Protein AF-A0A936E850-F1 (afdb_monomer)

Nearest PDB structures (foldseek):
  3m1t-assembly1_A  TM=5.752E-01  e=1.505E-03  Shewanella amazonensis SB2B
  4s1c-assembly3_D-2  TM=4.979E-01  e=8.142E-02  Listeria monocytogenes EGD-e
  4s1b-assembly3_D-2  TM=5.329E-01  e=2.038E-01  Listeria monocytogenes EGD-e

Structure (mmCIF, N/CA/C/O backbone):
data_AF-A0A936E850-F1
#
_entry.id   AF-A0A936E850-F1
#
loop_
_atom_site.group_PDB
_atom_site.id
_atom_site.type_symbol
_atom_site.label_atom_id
_atom_site.label_alt_id
_atom_site.label_comp_id
_atom_site.label_asym_id
_atom_site.label_entity_id
_atom_site.label_seq_id
_atom_site.pdbx_PDB_ins_code
_atom_site.Cartn_x
_atom_site.Cartn_y
_atom_site.Cartn_z
_atom_site.occupancy
_atom_site.B_iso_or_equiv
_atom_site.auth_seq_id
_atom_site.auth_comp_id
_atom_site.auth_asym_id
_atom_site.auth_atom_id
_atom_site.pdbx_PDB_model_num
ATOM 1 N N . MET A 1 1 ? -24.551 -54.254 61.886 1.00 33.72 1 MET A N 1
ATOM 2 C CA . MET A 1 1 ? -23.807 -54.638 63.108 1.00 3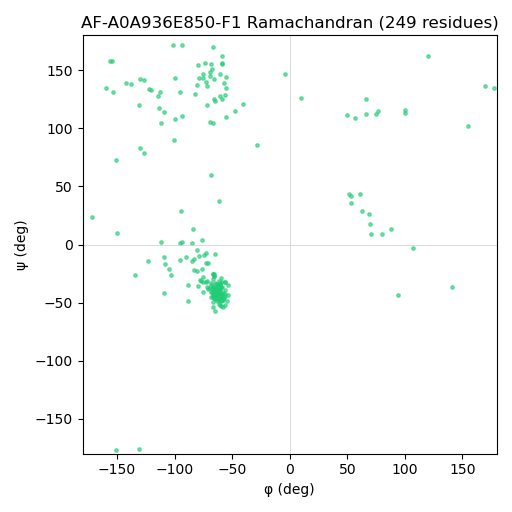3.72 1 MET A CA 1
ATOM 3 C C . MET A 1 1 ? -22.526 -55.340 62.684 1.00 33.72 1 MET A C 1
ATOM 5 O O . MET A 1 1 ? -22.634 -56.083 61.716 1.00 33.72 1 MET A O 1
ATOM 9 N N . PRO A 1 2 ? -21.376 -55.202 63.370 1.00 47.44 2 PRO A N 1
ATOM 10 C CA . PRO A 1 2 ? -21.020 -54.289 64.472 1.00 47.44 2 PRO A CA 1
ATOM 11 C C . PRO A 1 2 ? -19.709 -53.485 64.149 1.00 47.44 2 PRO A C 1
ATOM 13 O O . PRO A 1 2 ? -18.916 -53.893 63.312 1.00 47.44 2 PRO A O 1
ATOM 16 N N . THR A 1 3 ? -19.598 -52.197 64.507 1.00 37.62 3 THR A N 1
ATOM 17 C CA . THR A 1 3 ? -18.970 -51.595 65.720 1.00 37.62 3 THR A CA 1
ATOM 18 C C . THR A 1 3 ? -17.554 -51.027 65.508 1.00 37.62 3 THR A C 1
ATOM 20 O O . THR A 1 3 ? -16.594 -51.773 65.343 1.00 37.62 3 THR A O 1
ATOM 23 N N . SER A 1 4 ? -17.434 -49.695 65.622 1.00 41.94 4 SER A N 1
ATOM 24 C CA . SER A 1 4 ? -16.242 -48.965 66.119 1.00 41.94 4 SER A CA 1
ATOM 25 C C . SER A 1 4 ? -15.895 -49.408 67.557 1.00 41.94 4 SER A C 1
ATOM 27 O O . SER A 1 4 ? -16.780 -49.977 68.202 1.00 41.94 4 SER A O 1
ATOM 29 N N . PRO A 1 5 ? -14.682 -49.172 68.112 1.00 48.09 5 PRO A N 1
ATOM 30 C CA . PRO A 1 5 ? -14.251 -47.859 68.667 1.00 48.09 5 PRO A CA 1
ATOM 31 C C . PRO A 1 5 ? -12.704 -47.664 68.548 1.00 48.09 5 PRO A C 1
ATOM 33 O O . PRO A 1 5 ? -12.035 -48.510 67.980 1.00 48.09 5 PRO A O 1
ATOM 36 N N . GLY A 1 6 ? -11.982 -46.632 68.998 1.00 35.50 6 GLY A N 1
ATOM 37 C CA . GLY A 1 6 ? -12.222 -45.443 69.807 1.00 35.50 6 GLY A CA 1
ATOM 38 C C . GLY A 1 6 ? -10.865 -44.792 70.179 1.00 35.50 6 GLY A C 1
ATOM 39 O O . GLY A 1 6 ? -9.907 -45.474 70.513 1.00 35.50 6 GLY A O 1
ATOM 40 N N . LEU A 1 7 ? -10.832 -43.465 70.053 1.00 35.12 7 LEU A N 1
ATOM 41 C CA . LEU A 1 7 ? -10.014 -42.382 70.639 1.00 35.12 7 LEU A CA 1
ATOM 42 C C . LEU A 1 7 ? -8.925 -42.600 71.747 1.00 35.12 7 LEU A C 1
ATOM 44 O O . LEU A 1 7 ? -9.198 -43.267 72.741 1.00 35.12 7 LEU A O 1
ATOM 48 N N . ARG A 1 8 ? -7.854 -41.754 71.664 1.00 36.00 8 ARG A N 1
ATOM 49 C CA . ARG A 1 8 ? -7.024 -41.025 72.704 1.00 36.00 8 ARG A CA 1
ATOM 50 C C . ARG A 1 8 ? -5.494 -41.344 72.741 1.00 36.00 8 ARG A C 1
ATOM 52 O O . ARG A 1 8 ? -5.110 -42.400 72.263 1.00 36.00 8 ARG A O 1
ATOM 59 N N . PRO A 1 9 ? -4.618 -40.507 73.367 1.00 42.81 9 PRO A N 1
ATOM 60 C CA . PRO A 1 9 ? -4.191 -39.141 72.998 1.00 42.81 9 PRO A CA 1
ATOM 61 C C . PRO A 1 9 ? -2.634 -38.958 73.022 1.00 42.81 9 PRO A C 1
ATOM 63 O O . PRO A 1 9 ? -1.886 -39.899 73.259 1.00 42.81 9 PRO A O 1
ATOM 66 N N . ALA A 1 10 ? -2.150 -37.731 72.777 1.00 37.69 10 ALA A N 1
ATOM 67 C CA . ALA A 1 10 ? -0.734 -37.312 72.726 1.00 37.69 10 ALA A CA 1
ATOM 68 C C . ALA A 1 10 ? 0.043 -37.382 74.065 1.00 37.69 10 ALA A C 1
ATOM 70 O O . ALA A 1 10 ? -0.573 -37.421 75.132 1.00 37.69 10 ALA A O 1
ATOM 71 N N . PRO A 1 11 ? 1.382 -37.205 74.014 1.00 37.75 11 PRO A N 1
ATOM 72 C CA . PRO A 1 11 ? 2.019 -36.311 74.977 1.00 37.75 11 PRO A CA 1
ATOM 73 C C . PRO A 1 11 ? 2.958 -35.271 74.344 1.00 37.75 11 PRO A C 1
ATOM 75 O O . PRO A 1 11 ? 3.704 -35.515 73.397 1.00 37.75 11 PRO A O 1
ATOM 78 N N . THR A 1 12 ? 2.898 -34.093 74.950 1.00 34.97 12 THR A N 1
ATOM 79 C CA . THR A 1 12 ? 3.743 -32.912 74.795 1.00 34.97 12 THR A CA 1
ATOM 80 C C . THR A 1 12 ? 5.122 -33.159 75.411 1.00 34.97 12 THR A C 1
ATOM 82 O O . THR A 1 12 ? 5.195 -33.621 76.548 1.00 34.97 12 THR A O 1
ATOM 85 N N . VAL A 1 13 ? 6.207 -32.769 74.734 1.00 37.34 13 VAL A N 1
ATOM 86 C CA . VAL A 1 13 ? 7.505 -32.530 75.388 1.00 37.34 13 VAL A CA 1
ATOM 87 C C . VAL A 1 13 ? 8.063 -31.180 74.946 1.00 37.34 13 VAL A C 1
ATOM 89 O O . VAL A 1 13 ? 8.284 -30.899 73.772 1.00 37.34 13 VAL A O 1
ATOM 92 N N . THR A 1 14 ? 8.238 -30.351 75.963 1.00 34.19 14 THR A N 1
ATOM 93 C CA . THR A 1 14 ? 8.933 -29.071 76.060 1.00 34.19 14 THR A CA 1
ATOM 94 C C . THR A 1 14 ? 10.444 -29.224 75.856 1.00 34.19 14 THR A C 1
ATOM 96 O O . THR A 1 14 ? 11.008 -30.156 76.419 1.00 34.19 14 THR A O 1
ATOM 99 N N . ASN A 1 15 ? 11.128 -28.278 75.191 1.00 30.70 15 ASN A N 1
ATOM 100 C CA . ASN A 1 15 ? 12.130 -27.432 75.869 1.00 30.70 15 ASN A CA 1
ATOM 101 C C . ASN A 1 15 ? 12.892 -26.433 74.978 1.00 30.70 15 ASN A C 1
ATOM 103 O O . ASN A 1 15 ? 13.434 -26.778 73.938 1.00 30.70 15 ASN A O 1
ATOM 107 N N . HIS A 1 16 ? 12.984 -25.218 75.527 1.00 31.64 16 HIS A N 1
ATOM 108 C CA . HIS A 1 16 ? 14.120 -24.287 75.593 1.00 31.64 16 HIS A CA 1
ATOM 109 C C . HIS A 1 16 ? 14.948 -23.909 74.343 1.00 31.64 16 HIS A C 1
ATOM 111 O O . HIS A 1 16 ? 15.825 -24.632 73.884 1.00 31.64 16 HIS A O 1
ATOM 117 N N . SER A 1 17 ? 14.799 -22.638 73.947 1.00 31.84 17 SER A N 1
ATOM 118 C CA . SER A 1 17 ? 15.835 -21.773 73.344 1.00 31.84 17 SER A CA 1
ATOM 119 C C . SER A 1 17 ? 17.052 -21.624 74.291 1.00 31.84 17 SER A C 1
ATOM 121 O O . SER A 1 17 ? 16.833 -21.682 75.504 1.00 31.84 17 SER A O 1
ATOM 123 N N . PRO A 1 18 ? 18.298 -21.323 73.832 1.00 40.50 18 PRO A N 1
ATOM 124 C CA . PRO A 1 18 ? 18.614 -19.953 73.388 1.00 40.50 18 PRO A CA 1
ATOM 125 C C . PRO A 1 18 ? 19.759 -19.750 72.352 1.00 40.50 18 PRO A C 1
ATOM 127 O O . PRO A 1 18 ? 20.738 -20.477 72.292 1.00 40.50 18 PRO A O 1
ATOM 130 N N . ARG A 1 19 ? 19.659 -18.591 71.677 1.00 27.62 19 ARG A N 1
ATOM 131 C CA . ARG A 1 19 ? 20.712 -17.651 71.217 1.00 27.62 19 ARG A CA 1
ATOM 132 C C . ARG A 1 19 ? 21.749 -18.035 70.133 1.00 27.62 19 ARG A C 1
ATOM 134 O O . ARG A 1 19 ? 22.676 -18.793 70.360 1.00 27.62 19 ARG A O 1
ATOM 141 N N . ARG A 1 20 ? 21.727 -17.133 69.133 1.00 28.80 20 ARG A N 1
ATOM 142 C CA . ARG A 1 20 ? 22.826 -16.349 68.517 1.00 28.80 20 ARG A CA 1
ATOM 143 C C . ARG A 1 20 ? 23.422 -16.837 67.184 1.00 28.80 20 ARG A C 1
ATOM 145 O O . ARG A 1 20 ? 24.170 -17.795 67.126 1.00 28.80 20 ARG A O 1
ATOM 152 N N . SER A 1 21 ? 23.203 -15.961 66.195 1.00 27.62 21 SER A N 1
ATOM 153 C CA . SER A 1 21 ? 24.188 -15.450 65.229 1.00 27.62 21 SER A CA 1
ATOM 154 C C . SER A 1 21 ? 24.639 -16.374 64.098 1.00 27.62 21 SER A C 1
ATOM 156 O O . SER A 1 21 ? 25.444 -17.269 64.310 1.00 27.62 21 SER A O 1
ATOM 158 N N . GLY A 1 22 ? 24.273 -16.024 62.862 1.00 29.16 22 GLY A N 1
ATOM 159 C CA . GLY A 1 22 ? 25.060 -16.426 61.697 1.00 29.16 22 GLY A CA 1
ATOM 160 C C . GLY A 1 22 ? 24.279 -16.509 60.393 1.00 29.16 22 GLY A C 1
ATOM 161 O O . GLY A 1 22 ? 23.608 -17.496 60.148 1.00 29.16 22 GLY A O 1
ATOM 162 N N . ALA A 1 23 ? 24.447 -15.479 59.563 1.00 30.53 23 ALA A N 1
ATOM 163 C CA . ALA A 1 23 ? 24.456 -15.525 58.099 1.00 30.53 23 ALA A CA 1
ATOM 164 C C . ALA A 1 23 ? 23.236 -16.115 57.350 1.00 30.53 23 ALA A C 1
ATOM 166 O O . ALA A 1 23 ? 23.019 -17.316 57.246 1.00 30.53 23 ALA A O 1
ATOM 167 N N . CYS A 1 24 ? 22.515 -15.193 56.714 1.00 28.23 24 CYS A N 1
ATOM 168 C CA . CYS A 1 24 ? 21.458 -15.381 55.727 1.00 28.23 24 CYS A CA 1
ATOM 169 C C . CYS A 1 24 ? 21.956 -16.118 54.461 1.00 28.23 24 CYS A C 1
ATOM 171 O O . CYS A 1 24 ? 22.911 -15.643 53.841 1.00 28.23 24 CYS A O 1
ATOM 173 N N . PRO A 1 25 ? 21.298 -17.205 54.009 1.00 30.73 25 PRO A N 1
ATOM 174 C CA . PRO A 1 25 ? 21.461 -17.711 52.656 1.00 30.73 25 PRO A CA 1
ATOM 175 C C . PRO A 1 25 ? 20.163 -17.596 51.839 1.00 30.73 25 PRO A C 1
ATOM 177 O O . PRO A 1 25 ? 19.128 -18.136 52.209 1.00 30.73 25 PRO A O 1
ATOM 180 N N . LYS A 1 26 ? 20.314 -16.986 50.658 1.00 29.70 26 LYS A N 1
ATOM 181 C CA . LYS A 1 26 ? 19.542 -17.200 49.419 1.00 29.70 26 LYS A CA 1
ATOM 182 C C . LYS A 1 26 ? 18.055 -16.805 49.443 1.00 29.70 26 LYS A C 1
ATOM 184 O O . LYS A 1 26 ? 17.198 -17.420 50.065 1.00 29.70 26 LYS A O 1
ATOM 189 N N . THR A 1 27 ? 17.775 -15.772 48.657 1.00 31.67 27 THR A N 1
ATOM 190 C CA . THR A 1 27 ? 16.461 -15.235 48.303 1.00 31.67 27 THR A CA 1
ATOM 191 C C . THR A 1 27 ? 15.528 -16.298 47.699 1.00 31.67 27 THR A C 1
ATOM 193 O O . THR A 1 27 ? 15.935 -17.020 46.785 1.00 31.67 27 THR A O 1
ATOM 196 N N . PRO A 1 28 ? 14.255 -16.375 48.129 1.00 27.88 28 PRO A N 1
ATOM 197 C CA . PRO A 1 28 ? 13.224 -17.108 47.411 1.00 27.88 28 PRO A CA 1
ATOM 198 C C . PRO A 1 28 ? 12.663 -16.252 46.272 1.00 27.88 28 PRO A C 1
ATOM 200 O O . PRO A 1 28 ? 12.263 -15.105 46.463 1.00 27.88 28 PRO A O 1
ATOM 203 N N . SER A 1 29 ? 12.623 -16.858 45.088 1.00 33.56 29 SER A N 1
ATOM 204 C CA . SER A 1 29 ? 11.858 -16.430 43.918 1.00 33.56 29 SER A CA 1
ATOM 205 C C . SER A 1 29 ? 10.412 -16.090 44.303 1.00 33.56 29 SER A C 1
ATOM 207 O O . SER A 1 29 ? 9.657 -16.970 44.716 1.00 33.56 29 SER A O 1
ATOM 209 N N . ALA A 1 30 ? 10.029 -14.818 44.165 1.00 31.20 30 ALA A N 1
ATOM 210 C CA . ALA A 1 30 ? 8.647 -14.374 44.278 1.00 31.20 30 ALA A CA 1
ATOM 211 C C . ALA A 1 30 ? 8.054 -14.206 42.874 1.00 31.20 30 ALA A C 1
ATOM 213 O O . ALA A 1 30 ? 8.396 -13.318 42.096 1.00 31.20 30 ALA A O 1
ATOM 214 N N . HIS A 1 31 ? 7.184 -15.162 42.593 1.00 26.98 31 HIS A N 1
ATOM 215 C CA . HIS A 1 31 ? 6.265 -15.330 41.485 1.00 26.98 31 HIS A CA 1
ATOM 216 C C . HIS A 1 31 ? 5.556 -14.024 41.067 1.00 26.98 31 HIS A C 1
ATOM 218 O O . HIS A 1 31 ? 4.819 -13.433 41.851 1.00 26.98 31 HIS A O 1
ATOM 224 N N . CYS A 1 32 ? 5.722 -13.615 39.809 1.00 22.86 32 CYS A N 1
ATOM 225 C CA . CYS A 1 32 ? 4.846 -12.652 39.141 1.00 22.86 32 CYS A CA 1
ATOM 226 C C . CYS A 1 32 ? 4.126 -13.427 38.024 1.00 22.86 32 CYS A C 1
ATOM 228 O O . CYS A 1 32 ? 4.824 -13.976 37.161 1.00 22.86 32 CYS A O 1
ATOM 230 N N . PRO A 1 33 ? 2.787 -13.574 38.038 1.00 27.22 33 PRO A N 1
ATOM 231 C CA . PRO A 1 33 ? 2.096 -14.354 37.023 1.00 27.22 33 PRO A CA 1
ATOM 232 C C . PRO A 1 33 ? 2.180 -13.618 35.685 1.00 27.22 33 PRO A C 1
ATOM 234 O O . PRO A 1 33 ? 1.531 -12.601 35.447 1.00 27.22 33 PRO A O 1
ATOM 237 N N . ARG A 1 34 ? 3.031 -14.149 34.807 1.00 28.98 34 ARG A N 1
ATOM 238 C CA . ARG A 1 34 ? 3.066 -13.828 33.387 1.00 28.98 34 ARG A CA 1
ATOM 239 C C . ARG A 1 34 ? 1.936 -14.584 32.681 1.00 28.98 34 ARG A C 1
ATOM 241 O O . ARG A 1 34 ? 1.706 -15.759 32.944 1.00 28.98 34 ARG A O 1
ATOM 248 N N . THR A 1 35 ? 1.365 -13.891 31.697 1.00 30.16 35 THR A N 1
ATOM 249 C CA . THR A 1 35 ? 0.783 -14.394 30.439 1.00 30.16 35 THR A CA 1
ATOM 250 C C . THR A 1 35 ? -0.594 -15.063 30.449 1.00 30.16 35 THR A C 1
ATOM 252 O O . THR A 1 35 ? -0.752 -16.202 30.864 1.00 30.16 35 THR A O 1
ATOM 255 N N . SER A 1 36 ? -1.541 -14.397 29.778 1.00 30.97 36 SER A N 1
ATOM 256 C CA . SER A 1 36 ? -2.612 -15.042 29.007 1.00 30.97 36 SER A CA 1
ATOM 257 C C . SER A 1 36 ? -3.046 -14.141 27.838 1.00 30.97 36 SER A C 1
ATOM 259 O O . SER A 1 36 ? -4.098 -13.516 27.893 1.00 30.97 36 SER A O 1
ATOM 261 N N . ALA A 1 37 ? -2.197 -14.033 26.810 1.00 30.73 37 ALA A N 1
ATOM 262 C CA . ALA A 1 37 ? -2.560 -13.672 25.421 1.00 30.73 37 ALA A CA 1
ATOM 263 C C . ALA A 1 37 ? -1.358 -13.831 24.459 1.00 30.73 37 ALA A C 1
ATOM 265 O O . ALA A 1 37 ? -1.265 -13.168 23.433 1.00 30.73 37 ALA A O 1
ATOM 266 N N . ALA A 1 38 ? -0.382 -14.671 24.809 1.00 40.25 38 ALA A N 1
ATOM 267 C CA . ALA A 1 38 ? 0.839 -14.854 24.036 1.00 40.25 38 ALA A CA 1
ATOM 268 C C . ALA A 1 38 ? 1.012 -16.341 23.746 1.00 40.25 38 ALA A C 1
ATOM 270 O O . ALA A 1 38 ? 1.761 -17.031 24.428 1.00 40.25 38 ALA A O 1
ATOM 271 N N . SER A 1 39 ? 0.277 -16.861 22.769 1.00 43.00 39 SER A N 1
ATOM 272 C CA . SER A 1 39 ? 0.585 -18.184 22.238 1.00 43.00 39 SER A CA 1
ATOM 273 C C . SER A 1 39 ? 0.109 -18.309 20.799 1.00 43.00 39 SER A C 1
ATOM 275 O O . SER A 1 39 ? -1.030 -17.981 20.488 1.00 43.00 39 SER A O 1
ATOM 277 N N . THR A 1 40 ? 1.018 -18.805 19.957 1.00 38.81 40 THR A N 1
ATOM 278 C CA . THR A 1 40 ? 0.946 -19.144 18.519 1.00 38.81 40 THR A CA 1
ATOM 279 C C . THR A 1 40 ? 1.389 -18.091 17.486 1.00 38.81 40 THR A C 1
ATOM 281 O O . THR A 1 40 ? 2.189 -18.446 16.625 1.00 38.81 40 THR A O 1
ATOM 284 N N . ALA A 1 41 ? 1.042 -16.802 17.590 1.00 33.91 41 ALA A N 1
ATOM 285 C CA . ALA A 1 41 ? 1.471 -15.799 16.587 1.00 33.91 41 ALA A CA 1
ATOM 286 C C . ALA A 1 41 ? 2.940 -15.326 16.735 1.00 33.91 41 ALA A C 1
ATOM 288 O O . ALA A 1 41 ? 3.622 -15.043 15.751 1.00 33.91 41 ALA A O 1
ATOM 289 N N . ALA A 1 42 ? 3.466 -15.303 17.963 1.00 35.19 42 ALA A N 1
ATOM 290 C CA . ALA A 1 42 ? 4.762 -14.691 18.287 1.00 35.19 42 ALA A CA 1
ATOM 291 C C . ALA A 1 42 ? 6.004 -15.478 17.801 1.00 35.19 42 ALA A C 1
ATOM 293 O O . ALA A 1 42 ? 7.108 -14.933 17.766 1.00 35.19 42 ALA A O 1
ATOM 294 N N . GLY A 1 43 ? 5.849 -16.760 17.443 1.00 30.12 43 GLY A N 1
ATOM 295 C CA . GLY A 1 43 ? 6.961 -17.634 17.037 1.00 30.12 43 GLY A CA 1
ATOM 296 C C . GLY A 1 43 ? 7.284 -17.584 15.541 1.00 30.12 43 GLY A C 1
ATOM 297 O O . GLY A 1 43 ? 8.450 -17.630 15.160 1.00 30.12 43 GLY A O 1
ATOM 298 N N . ILE A 1 44 ? 6.264 -17.428 14.694 1.00 36.22 44 ILE A N 1
ATOM 299 C CA . ILE A 1 44 ? 6.413 -17.335 13.230 1.00 36.22 44 ILE A CA 1
ATOM 300 C C . ILE A 1 44 ? 6.780 -15.897 12.806 1.00 36.22 44 ILE A C 1
ATOM 302 O O . ILE A 1 44 ? 7.450 -15.692 11.798 1.00 36.22 44 ILE A O 1
ATOM 306 N N . GLN A 1 45 ? 6.472 -14.904 13.648 1.00 39.34 45 GLN A N 1
ATOM 307 C CA . GLN A 1 45 ? 6.808 -13.492 13.439 1.00 39.34 45 GLN A CA 1
ATOM 308 C C . GLN A 1 45 ? 8.315 -13.170 13.450 1.00 39.34 45 GLN A C 1
ATOM 310 O O . GLN A 1 45 ? 8.722 -12.192 12.836 1.00 39.34 45 GLN A O 1
ATOM 315 N N . ARG A 1 46 ? 9.190 -13.951 14.099 1.00 34.75 46 ARG A N 1
ATOM 316 C CA . ARG A 1 46 ? 10.584 -13.504 14.329 1.00 34.75 46 ARG A CA 1
ATOM 317 C C . ARG A 1 46 ? 11.527 -13.572 13.122 1.00 34.75 46 ARG A C 1
ATOM 319 O O . ARG A 1 46 ? 12.514 -12.848 13.119 1.00 34.75 46 ARG A O 1
ATOM 326 N N . LEU A 1 47 ? 11.226 -14.377 12.103 1.00 39.34 47 LEU A N 1
ATOM 327 C CA . LEU A 1 47 ? 12.044 -14.470 10.879 1.00 39.34 47 LEU A CA 1
ATOM 328 C C . LEU A 1 47 ? 11.415 -13.750 9.672 1.00 39.34 47 LEU A C 1
ATOM 330 O O . LEU A 1 47 ? 12.144 -13.356 8.770 1.00 39.34 47 LEU A O 1
ATOM 334 N N . GLY A 1 48 ? 10.094 -13.517 9.682 1.00 42.31 48 GLY A N 1
ATOM 335 C CA . GLY A 1 48 ? 9.359 -12.837 8.603 1.00 42.31 48 GLY A CA 1
ATOM 336 C C . GLY A 1 48 ? 8.845 -11.427 8.932 1.00 42.31 48 GLY A C 1
ATOM 337 O O . GLY A 1 48 ? 8.412 -10.722 8.038 1.00 42.31 48 GLY A O 1
ATOM 338 N N . PHE A 1 49 ? 8.874 -10.968 10.187 1.00 42.34 49 PHE A N 1
ATOM 339 C CA . PHE A 1 49 ? 8.602 -9.558 10.513 1.00 42.34 49 PHE A CA 1
ATOM 340 C C . PHE A 1 49 ? 9.896 -8.751 10.456 1.00 42.34 49 PHE A C 1
ATOM 342 O O . PHE A 1 49 ? 9.965 -7.743 9.765 1.00 42.34 49 PHE A O 1
ATOM 349 N N . ALA A 1 50 ? 10.954 -9.250 11.106 1.00 37.12 50 ALA A N 1
ATOM 350 C CA . ALA A 1 50 ? 12.253 -8.592 11.119 1.00 37.12 50 ALA A CA 1
ATOM 351 C C . ALA A 1 50 ? 12.856 -8.500 9.718 1.00 37.12 50 ALA A C 1
ATOM 353 O O . ALA A 1 50 ? 13.326 -7.438 9.374 1.00 37.12 50 ALA A O 1
ATOM 354 N N . GLY A 1 51 ? 12.786 -9.539 8.879 1.00 37.47 51 GLY A N 1
ATOM 355 C CA . GLY A 1 51 ? 13.338 -9.476 7.520 1.00 37.47 51 GLY A CA 1
ATOM 356 C C . GLY A 1 51 ? 12.604 -8.504 6.593 1.00 37.47 51 GLY A C 1
ATOM 357 O O . GLY A 1 51 ? 13.195 -7.983 5.663 1.00 37.47 51 GLY A O 1
ATOM 358 N N . CYS A 1 52 ? 11.329 -8.221 6.849 1.00 45.25 52 CYS A N 1
ATOM 359 C CA . CYS A 1 52 ? 10.429 -7.597 5.876 1.00 45.25 52 CYS A CA 1
ATOM 360 C C . CYS A 1 52 ? 10.104 -6.163 6.264 1.00 45.25 52 CYS A C 1
ATOM 362 O O . CYS A 1 52 ? 10.198 -5.267 5.431 1.00 45.25 52 CYS A O 1
ATOM 364 N N . ALA A 1 53 ? 9.866 -5.946 7.559 1.00 44.50 53 ALA A N 1
ATOM 365 C CA . ALA A 1 53 ? 10.027 -4.639 8.162 1.00 44.50 53 ALA A CA 1
ATOM 366 C C . ALA A 1 53 ? 11.481 -4.178 8.025 1.00 44.50 53 ALA A C 1
ATOM 368 O O . ALA A 1 53 ? 11.665 -3.013 7.756 1.00 44.50 53 ALA A O 1
ATOM 369 N N . ALA A 1 54 ? 12.511 -5.037 8.092 1.00 44.75 54 ALA A N 1
ATOM 370 C CA . ALA A 1 54 ? 13.865 -4.601 7.734 1.00 44.75 54 ALA A CA 1
ATOM 371 C C . ALA A 1 54 ? 14.049 -4.382 6.237 1.00 44.75 54 ALA A C 1
ATOM 373 O O . ALA A 1 54 ? 14.821 -3.513 5.917 1.00 44.75 54 ALA A O 1
ATOM 374 N N . ILE A 1 55 ? 13.393 -5.073 5.300 1.00 52.47 55 ILE A N 1
ATOM 375 C CA . ILE A 1 55 ? 13.520 -4.697 3.877 1.00 52.47 55 ILE A CA 1
ATOM 376 C C . ILE A 1 55 ? 12.886 -3.324 3.640 1.00 52.47 55 ILE A C 1
ATOM 378 O O . ILE A 1 55 ? 13.538 -2.449 3.089 1.00 52.47 55 ILE A O 1
ATOM 382 N N . VAL A 1 56 ? 11.659 -3.100 4.115 1.00 52.25 56 VAL A N 1
ATOM 383 C CA . VAL A 1 56 ? 10.996 -1.797 3.975 1.00 52.25 56 VAL A CA 1
ATOM 384 C C . VAL A 1 56 ? 11.741 -0.737 4.798 1.00 52.25 56 VAL A C 1
ATOM 386 O O . VAL A 1 56 ? 12.225 0.233 4.242 1.00 52.25 56 VAL A O 1
ATOM 389 N N . CYS A 1 57 ? 11.982 -0.938 6.092 1.00 46.75 57 CYS A N 1
ATOM 390 C CA . CYS A 1 57 ? 12.744 0.007 6.916 1.00 46.75 57 CYS A CA 1
ATOM 391 C C . CYS A 1 57 ? 14.226 0.137 6.528 1.00 46.75 57 CYS A C 1
ATOM 393 O O . CYS A 1 57 ? 14.778 1.190 6.799 1.00 46.75 57 CYS A O 1
ATOM 395 N N . SER A 1 58 ? 14.892 -0.847 5.912 1.00 46.75 58 SER A N 1
ATOM 396 C CA . SER A 1 58 ? 16.284 -0.708 5.423 1.00 46.75 58 SER A CA 1
ATOM 397 C C . SER A 1 58 ? 16.348 0.006 4.080 1.00 46.75 58 SER A C 1
ATOM 399 O O . SER A 1 58 ? 17.397 0.555 3.769 1.00 46.75 58 SER A O 1
ATOM 401 N N . LEU A 1 59 ? 15.268 0.008 3.294 1.00 47.22 59 LEU A N 1
ATOM 402 C CA . LEU A 1 59 ? 15.134 0.898 2.140 1.00 47.22 59 LEU A CA 1
ATOM 403 C C . LEU A 1 59 ? 14.832 2.338 2.587 1.00 47.22 59 LEU A C 1
ATOM 405 O O . LEU A 1 59 ? 15.187 3.283 1.895 1.00 47.22 59 LEU A O 1
ATOM 409 N N . CYS A 1 60 ? 14.183 2.504 3.743 1.00 45.19 60 CYS A N 1
ATOM 410 C CA . CYS A 1 60 ? 13.594 3.773 4.169 1.00 45.19 60 CYS A CA 1
ATOM 411 C C . CYS A 1 60 ? 14.326 4.488 5.322 1.00 45.19 60 CYS A C 1
ATOM 413 O O . CYS A 1 60 ? 14.093 5.672 5.549 1.00 45.19 60 CYS A O 1
ATOM 415 N N . SER A 1 61 ? 15.194 3.797 6.062 1.00 40.06 61 SER A N 1
ATOM 416 C CA . SER A 1 61 ? 16.035 4.399 7.099 1.00 40.06 61 SER A CA 1
ATOM 417 C C . SER A 1 61 ? 17.389 4.727 6.500 1.00 40.06 61 SER A C 1
ATOM 419 O O . SER A 1 61 ? 18.034 3.867 5.903 1.00 40.06 61 SER A O 1
ATOM 421 N N . ASN A 1 62 ? 17.852 5.948 6.737 1.00 41.28 62 ASN A N 1
ATOM 422 C CA . ASN A 1 62 ? 19.221 6.390 6.493 1.00 41.28 62 ASN A CA 1
ATOM 423 C C . ASN A 1 62 ? 20.190 5.682 7.479 1.00 41.28 62 ASN A C 1
ATOM 425 O O . ASN A 1 62 ? 20.808 6.312 8.333 1.00 41.28 62 ASN A O 1
ATOM 429 N N . CYS A 1 63 ? 20.252 4.345 7.441 1.00 40.03 63 CYS A N 1
ATOM 430 C CA . CYS A 1 63 ? 21.188 3.525 8.202 1.00 40.03 63 CYS A CA 1
ATOM 431 C C . CYS A 1 63 ? 22.182 2.857 7.238 1.00 40.03 63 CYS A C 1
ATOM 433 O O . CYS A 1 63 ? 21.864 1.888 6.551 1.00 40.03 63 CYS A O 1
ATOM 435 N N . ASP A 1 64 ? 23.400 3.392 7.213 1.00 37.28 64 ASP A N 1
ATOM 436 C CA . ASP A 1 64 ? 24.525 3.105 6.309 1.00 37.28 64 ASP A CA 1
ATOM 437 C C . ASP A 1 64 ? 25.092 1.663 6.321 1.00 37.28 64 ASP A C 1
ATOM 439 O O . ASP A 1 64 ? 26.308 1.490 6.264 1.00 37.28 64 ASP A O 1
ATOM 443 N N . SER A 1 65 ? 24.310 0.582 6.452 1.00 35.03 65 SER A N 1
ATOM 444 C CA . SER A 1 65 ? 24.968 -0.727 6.668 1.00 35.03 65 SER A CA 1
ATOM 445 C C . SER A 1 65 ? 24.337 -2.027 6.178 1.00 35.03 65 SER A C 1
ATOM 447 O O . SER A 1 65 ? 24.908 -3.070 6.489 1.00 35.03 65 SER A O 1
ATOM 449 N N . VAL A 1 66 ? 23.272 -2.056 5.364 1.00 40.56 66 VAL A N 1
ATOM 450 C CA . VAL A 1 66 ? 22.823 -3.367 4.817 1.00 40.56 66 VAL A CA 1
ATOM 451 C C . VAL A 1 66 ? 22.492 -3.380 3.321 1.00 40.56 66 VAL A C 1
ATOM 453 O O . VAL A 1 66 ? 22.707 -4.410 2.685 1.00 40.56 66 VAL A O 1
ATOM 456 N N . PHE A 1 67 ? 22.104 -2.261 2.708 1.00 36.47 67 PHE A N 1
ATOM 457 C CA . PHE A 1 67 ? 21.964 -2.150 1.249 1.00 36.47 67 PHE A CA 1
ATOM 458 C C . PHE A 1 67 ? 22.442 -0.764 0.793 1.00 36.47 67 PHE A C 1
ATOM 460 O O . PHE A 1 67 ? 22.202 0.201 1.517 1.00 36.47 67 PHE A O 1
ATOM 467 N N . PRO A 1 68 ? 23.173 -0.650 -0.334 1.00 33.06 68 PRO A N 1
ATOM 468 C CA . PRO A 1 68 ? 23.748 0.618 -0.763 1.00 33.06 68 PRO A CA 1
ATOM 469 C C . PRO A 1 68 ? 22.645 1.660 -0.968 1.00 33.06 68 PRO A C 1
ATOM 471 O O . PRO A 1 68 ? 21.678 1.436 -1.694 1.00 33.06 68 PRO A O 1
ATOM 474 N N . THR A 1 69 ? 22.812 2.787 -0.288 1.00 40.38 69 THR A N 1
ATOM 475 C CA . THR A 1 69 ? 22.056 4.020 -0.468 1.00 40.38 69 THR A CA 1
ATOM 476 C C . THR A 1 69 ? 22.236 4.557 -1.894 1.00 40.38 69 THR A C 1
ATOM 478 O O . THR A 1 69 ? 23.318 4.452 -2.470 1.00 40.38 69 THR A O 1
ATOM 481 N N . ALA A 1 70 ? 21.164 5.181 -2.401 1.00 40.41 70 ALA A N 1
ATOM 482 C CA . ALA A 1 70 ? 21.079 6.102 -3.547 1.00 40.41 70 ALA A CA 1
ATOM 483 C C . ALA A 1 70 ? 20.446 5.640 -4.876 1.00 40.41 70 ALA A C 1
ATOM 485 O O . ALA A 1 70 ? 20.224 6.514 -5.702 1.00 40.41 70 ALA A O 1
ATOM 486 N N . ASP A 1 71 ? 20.014 4.386 -5.052 1.00 48.00 71 ASP A N 1
ATOM 487 C CA . ASP A 1 71 ? 19.170 4.008 -6.204 1.00 48.00 71 ASP A CA 1
ATOM 488 C C . ASP A 1 71 ? 17.937 3.229 -5.734 1.00 48.00 71 ASP A C 1
ATOM 490 O O . ASP A 1 71 ? 17.889 2.000 -5.686 1.00 48.00 71 ASP A O 1
ATOM 494 N N . ALA A 1 72 ? 16.929 3.989 -5.320 1.00 66.94 72 ALA A N 1
ATOM 495 C CA . ALA A 1 72 ? 15.596 3.484 -5.052 1.00 66.94 72 ALA A CA 1
ATOM 496 C C . ALA A 1 72 ? 14.984 2.819 -6.296 1.00 66.94 72 ALA A C 1
ATOM 498 O O . ALA A 1 72 ? 15.405 3.143 -7.407 1.00 66.94 72 ALA A O 1
ATOM 499 N N . LEU A 1 73 ? 14.023 1.902 -6.077 1.00 79.81 73 LEU A N 1
ATOM 500 C CA . LEU A 1 73 ? 13.435 0.952 -7.038 1.00 79.81 73 LEU A CA 1
ATOM 501 C C . LEU A 1 73 ? 13.471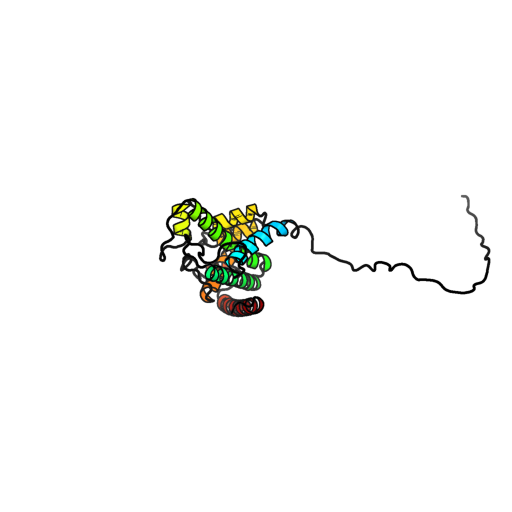 1.476 -8.485 1.00 79.81 73 LEU A C 1
ATOM 503 O O . LEU A 1 73 ? 12.531 2.122 -8.964 1.00 79.81 73 LEU A O 1
ATOM 507 N N . THR A 1 74 ? 14.601 1.247 -9.156 1.00 85.56 74 THR A N 1
ATOM 508 C CA . THR A 1 74 ? 15.000 2.034 -10.331 1.00 85.56 74 THR A CA 1
ATOM 509 C C . THR A 1 74 ? 14.147 1.681 -11.532 1.00 85.56 74 THR A C 1
ATOM 511 O O . THR A 1 74 ? 13.833 2.534 -12.359 1.00 85.56 74 THR A O 1
ATOM 514 N N . HIS A 1 75 ? 13.724 0.421 -11.606 1.00 91.44 75 HIS A N 1
ATOM 515 C CA . HIS A 1 75 ? 12.891 -0.069 -12.687 1.00 91.44 75 HIS A CA 1
ATOM 516 C C . HIS A 1 75 ? 11.438 0.327 -12.453 1.00 91.44 75 HIS A C 1
ATOM 518 O O . HIS A 1 75 ? 10.757 0.707 -13.396 1.00 91.44 75 HIS A O 1
ATOM 524 N N . ALA A 1 76 ? 10.979 0.336 -11.200 1.00 88.62 76 ALA A N 1
ATOM 525 C CA . ALA A 1 76 ? 9.675 0.890 -10.849 1.00 88.62 76 ALA A CA 1
ATOM 526 C C . ALA A 1 76 ? 9.633 2.431 -10.955 1.00 88.62 76 ALA A C 1
ATOM 528 O O . ALA A 1 76 ? 8.548 3.025 -10.967 1.00 88.62 76 ALA A O 1
ATOM 529 N N . GLY A 1 77 ? 10.789 3.099 -11.025 1.00 90.06 77 GLY A N 1
ATOM 530 C CA . GLY A 1 77 ? 10.899 4.556 -11.035 1.00 90.06 77 GLY A CA 1
ATOM 531 C C . GLY A 1 77 ? 10.331 5.178 -9.759 1.00 90.06 77 GLY A C 1
ATOM 532 O O . GLY A 1 77 ? 9.548 6.129 -9.840 1.00 90.06 77 GLY A O 1
ATOM 533 N N . LEU A 1 78 ? 10.636 4.584 -8.600 1.00 88.25 78 LEU A N 1
ATOM 534 C CA . LEU A 1 78 ? 10.136 5.018 -7.296 1.00 88.25 78 LEU A CA 1
ATOM 535 C C . LEU A 1 78 ? 11.290 5.384 -6.370 1.00 88.25 78 LEU A C 1
ATOM 537 O O . LEU A 1 78 ? 12.223 4.605 -6.215 1.00 88.25 78 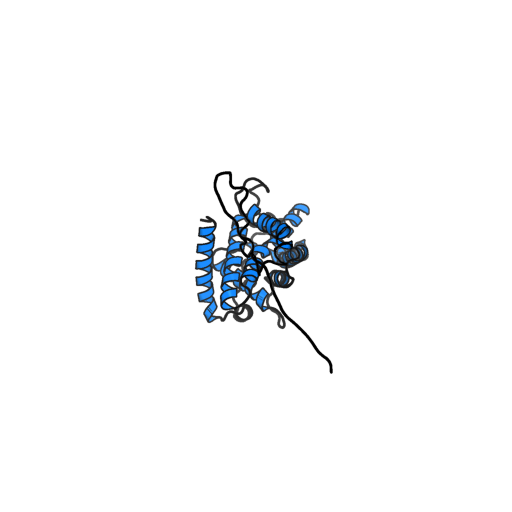LEU A O 1
ATOM 541 N N . ASP A 1 79 ? 11.172 6.532 -5.706 1.00 86.75 79 ASP A N 1
ATOM 542 C CA . ASP A 1 79 ? 12.070 6.919 -4.622 1.00 86.75 79 ASP A CA 1
ATOM 543 C C . ASP A 1 79 ? 11.753 6.143 -3.330 1.00 86.75 79 ASP A C 1
ATOM 545 O O . ASP A 1 79 ? 10.591 5.874 -3.014 1.00 86.75 79 ASP A O 1
ATOM 549 N N . ALA A 1 80 ? 12.783 5.784 -2.566 1.00 79.56 80 ALA A N 1
ATOM 550 C CA . ALA A 1 80 ? 12.646 4.929 -1.392 1.00 79.56 80 ALA A CA 1
ATOM 551 C C . ALA A 1 80 ? 12.041 5.693 -0.207 1.00 79.56 80 ALA A C 1
ATOM 553 O O . ALA A 1 80 ? 11.273 5.122 0.572 1.00 79.56 80 ALA A O 1
ATOM 554 N N . THR A 1 81 ? 12.320 6.996 -0.111 1.00 81.56 81 THR A N 1
ATOM 555 C CA . THR A 1 81 ? 11.688 7.882 0.873 1.00 81.56 81 THR A CA 1
ATOM 556 C C . THR A 1 81 ? 10.211 8.059 0.541 1.00 81.56 81 THR A C 1
ATOM 558 O O . THR A 1 81 ? 9.362 7.902 1.418 1.00 81.56 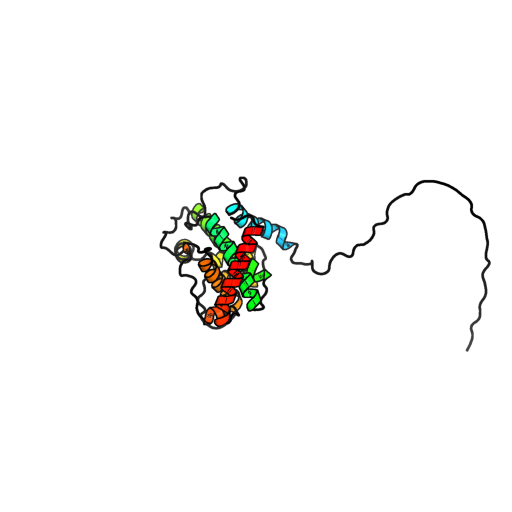81 THR A O 1
ATOM 561 N N . ALA A 1 82 ? 9.878 8.299 -0.728 1.00 86.00 82 ALA A N 1
ATOM 562 C CA . ALA A 1 82 ? 8.490 8.379 -1.180 1.00 86.00 82 ALA A CA 1
ATOM 563 C C . ALA A 1 82 ? 7.734 7.062 -0.931 1.00 86.00 82 ALA A C 1
ATOM 565 O O . ALA A 1 82 ? 6.610 7.080 -0.426 1.00 86.00 82 ALA A O 1
ATOM 566 N N . LEU A 1 83 ? 8.363 5.913 -1.208 1.00 87.44 83 LEU A N 1
ATOM 567 C CA . LEU A 1 83 ? 7.791 4.596 -0.923 1.00 87.44 83 LEU A CA 1
ATOM 568 C C . LEU A 1 83 ? 7.523 4.417 0.576 1.00 87.44 83 LEU A C 1
ATOM 570 O O . LEU A 1 83 ? 6.455 3.930 0.947 1.00 87.44 83 LEU A O 1
ATOM 574 N N . TRP A 1 84 ? 8.440 4.850 1.447 1.00 84.69 84 TRP A N 1
ATOM 575 C CA . TRP A 1 84 ? 8.227 4.819 2.896 1.00 84.69 84 TRP A CA 1
ATOM 576 C C . TRP A 1 84 ? 7.029 5.652 3.325 1.00 84.69 84 TRP A C 1
ATOM 578 O O . TRP A 1 84 ? 6.156 5.182 4.054 1.00 84.69 84 TRP A O 1
ATOM 588 N N . GLN A 1 85 ? 7.005 6.908 2.880 1.00 86.50 85 GLN A N 1
ATOM 589 C CA . GLN A 1 85 ? 5.983 7.872 3.253 1.00 86.50 85 GLN A CA 1
ATOM 590 C C . GLN A 1 85 ? 4.611 7.393 2.790 1.00 86.50 85 GLN A C 1
ATOM 592 O O . GLN A 1 85 ? 3.657 7.468 3.564 1.00 86.50 85 GLN A O 1
ATOM 597 N N . HIS A 1 86 ? 4.537 6.833 1.580 1.00 92.25 86 HIS A N 1
ATOM 598 C CA . HIS A 1 86 ? 3.357 6.151 1.067 1.00 92.25 86 HIS A CA 1
ATOM 599 C C . HIS A 1 86 ? 2.951 4.985 1.972 1.00 92.25 86 HIS A C 1
ATOM 601 O O . HIS A 1 86 ? 1.829 4.947 2.469 1.00 92.25 86 HIS A O 1
ATOM 607 N N . THR A 1 87 ? 3.878 4.069 2.255 1.00 91.88 87 THR A N 1
ATOM 608 C CA . THR A 1 87 ? 3.637 2.878 3.085 1.00 91.88 87 THR A CA 1
ATOM 609 C C . THR A 1 87 ? 3.062 3.243 4.451 1.00 91.88 87 THR A C 1
ATOM 611 O O . THR A 1 87 ? 2.050 2.687 4.881 1.00 91.88 87 THR A O 1
ATOM 614 N N . LEU A 1 88 ? 3.678 4.219 5.120 1.00 90.38 88 LEU A N 1
ATOM 615 C CA . LEU A 1 88 ? 3.241 4.690 6.426 1.00 90.38 88 LEU A CA 1
ATOM 616 C C . LEU A 1 88 ? 1.869 5.370 6.354 1.00 90.38 88 LEU A C 1
ATOM 618 O O . LEU A 1 88 ? 1.002 5.088 7.182 1.00 90.38 88 LEU A O 1
ATOM 622 N N . ALA A 1 89 ? 1.653 6.233 5.357 1.00 95.00 89 ALA A N 1
ATOM 623 C CA . ALA A 1 89 ? 0.375 6.907 5.153 1.00 95.00 89 ALA A CA 1
ATOM 624 C C . ALA A 1 89 ? -0.760 5.906 4.887 1.00 95.00 89 ALA A C 1
ATOM 626 O O . ALA A 1 89 ? -1.833 6.036 5.478 1.00 95.00 89 ALA A O 1
ATOM 627 N N . VAL A 1 90 ? -0.519 4.870 4.076 1.00 96.62 90 VAL A N 1
ATOM 628 C CA . VAL A 1 90 ? -1.489 3.794 3.817 1.00 96.62 90 VAL A CA 1
ATOM 629 C C . VAL A 1 90 ? -1.761 2.989 5.086 1.00 96.62 90 VAL A C 1
ATOM 631 O O . VAL A 1 90 ? -2.922 2.741 5.397 1.00 96.62 90 VAL A O 1
ATOM 634 N N . ALA A 1 91 ? -0.732 2.610 5.848 1.00 94.94 91 ALA A N 1
ATOM 635 C CA . ALA A 1 91 ? -0.894 1.844 7.086 1.00 94.94 91 ALA A CA 1
ATOM 636 C C . ALA A 1 91 ? -1.735 2.579 8.136 1.00 94.94 91 ALA A C 1
ATOM 638 O O . ALA A 1 91 ? -2.686 2.012 8.678 1.00 94.94 91 ALA A O 1
ATOM 639 N N . VAL A 1 92 ? -1.428 3.853 8.380 1.00 95.56 92 VAL A N 1
ATOM 640 C CA . VAL A 1 92 ? -2.171 4.682 9.338 1.00 95.56 92 VAL A CA 1
ATOM 641 C C . VAL A 1 92 ? -3.595 4.964 8.853 1.00 95.56 92 VAL A C 1
ATOM 643 O O . VAL A 1 92 ? -4.542 4.929 9.645 1.00 95.56 92 VAL A O 1
ATOM 646 N N . SER A 1 93 ? -3.777 5.194 7.551 1.00 97.31 93 SER A N 1
ATOM 647 C CA . SER A 1 93 ? -5.110 5.385 6.972 1.00 97.31 93 SER A CA 1
ATOM 648 C C . SER A 1 93 ? -5.947 4.111 7.086 1.00 97.31 93 SER A C 1
ATOM 650 O O . SER A 1 93 ? -7.099 4.171 7.505 1.00 97.31 93 SER A O 1
ATOM 652 N N . ALA A 1 94 ? -5.366 2.945 6.794 1.00 95.88 94 ALA A N 1
ATOM 653 C CA . ALA A 1 94 ? -6.037 1.653 6.911 1.00 95.88 94 ALA A CA 1
ATOM 654 C C . ALA A 1 94 ? -6.465 1.365 8.358 1.00 95.88 94 ALA A C 1
ATOM 656 O O . ALA A 1 94 ? -7.596 0.940 8.595 1.00 95.88 94 ALA A O 1
ATOM 657 N N . GLU A 1 95 ? -5.598 1.642 9.333 1.00 96.00 95 GLU A N 1
ATOM 658 C CA . GLU A 1 95 ? -5.930 1.493 10.752 1.00 96.00 95 GLU A CA 1
ATOM 659 C C . GLU A 1 95 ? -7.055 2.444 11.193 1.00 96.00 95 GLU A C 1
ATOM 661 O O . GLU A 1 95 ? -7.977 2.041 11.911 1.00 96.00 95 GLU A O 1
ATOM 666 N N . THR A 1 96 ? -7.000 3.700 10.741 1.00 96.69 96 THR A N 1
ATOM 667 C CA . THR A 1 96 ? -8.042 4.697 11.011 1.00 96.69 96 THR A CA 1
ATOM 668 C C . THR A 1 96 ? -9.382 4.214 10.461 1.00 96.69 96 THR A C 1
ATOM 670 O O . THR A 1 96 ? -10.335 4.075 11.223 1.00 96.69 96 THR A O 1
ATOM 673 N N . ILE A 1 97 ? -9.443 3.839 9.181 1.00 94.44 97 ILE A N 1
ATOM 674 C CA . ILE A 1 97 ? -10.661 3.327 8.533 1.00 94.44 97 ILE A CA 1
ATOM 675 C C . ILE A 1 97 ? -11.201 2.087 9.259 1.00 94.44 97 ILE A C 1
ATOM 677 O O . ILE A 1 97 ? -12.405 1.982 9.494 1.00 94.44 97 ILE A O 1
ATOM 681 N N . ALA A 1 98 ? -10.326 1.165 9.672 1.00 94.06 98 ALA A N 1
ATOM 682 C CA . ALA A 1 98 ? -10.726 -0.033 10.408 1.00 94.06 98 ALA A CA 1
ATOM 683 C C . ALA A 1 98 ? -11.437 0.287 11.733 1.00 94.06 98 ALA A C 1
ATOM 685 O O . ALA A 1 98 ? -12.297 -0.484 12.160 1.00 94.06 98 ALA A O 1
ATOM 686 N N . THR A 1 99 ? -11.123 1.427 12.359 1.00 94.06 99 THR A N 1
ATOM 687 C CA . THR A 1 99 ? -11.802 1.893 13.578 1.00 94.06 99 THR A CA 1
ATOM 688 C C . THR A 1 99 ? -13.270 2.225 13.306 1.00 94.06 99 THR A C 1
ATOM 690 O O . THR A 1 99 ? -14.139 1.762 14.044 1.00 94.06 99 THR A O 1
ATOM 693 N N . TYR A 1 100 ? -13.560 2.947 12.221 1.00 92.38 100 TYR A N 1
ATOM 694 C CA . TYR A 1 100 ? -14.935 3.261 11.810 1.00 92.38 100 TYR A CA 1
ATOM 695 C C . TYR A 1 100 ? -15.695 2.005 11.370 1.00 92.38 100 TYR A C 1
ATOM 697 O O . TYR A 1 100 ? -16.822 1.763 11.804 1.00 92.38 100 TYR A O 1
ATOM 705 N N . ALA A 1 101 ? -15.038 1.157 10.578 1.00 89.00 101 ALA A N 1
ATOM 706 C CA . ALA A 1 101 ? -15.618 -0.070 10.041 1.00 89.00 101 ALA A CA 1
ATOM 707 C C . ALA A 1 101 ? -15.805 -1.189 11.0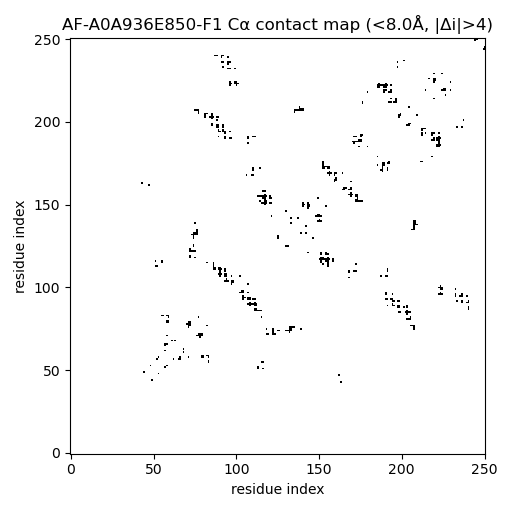84 1.00 89.00 101 ALA A C 1
ATOM 709 O O . ALA A 1 101 ? -16.386 -2.225 10.766 1.00 89.00 101 ALA A O 1
ATOM 710 N N . ARG A 1 102 ? -15.308 -1.011 12.320 1.00 89.06 102 ARG A N 1
ATOM 711 C CA . ARG A 1 102 ? -15.246 -2.052 13.368 1.00 89.06 102 ARG A CA 1
ATOM 712 C C . ARG A 1 102 ? -14.544 -3.338 12.898 1.00 89.06 102 ARG A C 1
ATOM 714 O O . ARG A 1 102 ? -14.904 -4.440 13.308 1.00 89.06 102 ARG A O 1
ATOM 721 N N . ASN A 1 103 ? -13.521 -3.174 12.063 1.00 87.94 103 ASN A N 1
ATOM 722 C CA . ASN A 1 103 ? -12.658 -4.246 11.573 1.00 87.94 103 ASN A CA 1
ATOM 723 C C . ASN A 1 103 ? -11.402 -4.392 12.452 1.00 87.94 103 ASN A C 1
ATOM 725 O O . ASN A 1 103 ? -11.116 -3.562 13.316 1.00 87.94 103 ASN A O 1
ATOM 729 N N . ASP A 1 104 ? -10.618 -5.447 12.217 1.00 90.00 104 ASP A N 1
ATOM 730 C CA . ASP A 1 104 ? -9.327 -5.637 12.884 1.00 90.00 104 ASP A CA 1
ATOM 731 C C . ASP A 1 104 ? -8.322 -4.554 12.449 1.00 90.00 104 ASP A C 1
ATOM 733 O O . ASP A 1 104 ? -7.756 -4.586 11.352 1.00 90.00 104 ASP A O 1
ATOM 737 N N . ARG A 1 105 ? -8.096 -3.590 13.347 1.00 93.44 105 ARG A N 1
ATOM 738 C CA . ARG A 1 105 ? -7.146 -2.485 13.178 1.00 93.44 105 ARG A CA 1
ATOM 739 C C . ARG A 1 105 ? -5.716 -2.954 12.944 1.00 93.44 105 ARG A C 1
ATOM 741 O O . ARG A 1 105 ? -5.024 -2.404 12.091 1.00 93.44 105 ARG A O 1
ATOM 748 N N . SER A 1 106 ? -5.265 -3.960 13.692 1.00 89.75 106 SER A N 1
ATOM 749 C CA . SER A 1 106 ? -3.895 -4.462 13.593 1.00 89.75 106 SER A CA 1
ATOM 750 C C . SER A 1 106 ? -3.666 -5.155 12.255 1.00 89.75 106 SER A C 1
ATOM 752 O O . SER A 1 106 ? -2.632 -4.946 11.624 1.00 89.75 106 SER A O 1
ATOM 754 N N . LEU A 1 107 ? -4.646 -5.928 11.786 1.00 89.31 107 LEU A N 1
ATOM 755 C CA . LEU A 1 107 ? -4.594 -6.558 10.470 1.00 89.31 107 LEU A CA 1
ATOM 756 C C . LEU A 1 107 ? -4.582 -5.516 9.340 1.00 89.31 107 LEU A C 1
ATOM 758 O O . LEU A 1 107 ? -3.798 -5.651 8.402 1.00 89.31 107 LEU A O 1
ATOM 762 N N . ALA A 1 108 ? -5.405 -4.469 9.445 1.00 92.12 108 ALA A N 1
ATOM 763 C CA . ALA A 1 108 ? -5.451 -3.374 8.478 1.00 92.12 108 ALA A CA 1
ATOM 764 C C . ALA A 1 108 ? -4.127 -2.594 8.411 1.00 92.12 108 ALA A C 1
ATOM 766 O O . ALA A 1 108 ? -3.596 -2.364 7.323 1.00 92.12 108 ALA A O 1
ATOM 767 N N . TYR A 1 109 ? -3.552 -2.257 9.569 1.00 92.69 109 TYR A N 1
ATOM 768 C CA . TYR A 1 109 ? -2.242 -1.611 9.651 1.00 92.69 109 TYR A CA 1
ATOM 769 C C . TYR A 1 109 ? -1.142 -2.480 9.021 1.00 92.69 109 TYR A C 1
ATOM 771 O O . TYR A 1 109 ? -0.351 -2.001 8.210 1.00 92.69 109 TYR A O 1
ATOM 779 N N . LEU A 1 110 ? -1.121 -3.783 9.337 1.00 91.31 110 LEU A N 1
ATOM 780 C CA . LEU A 1 110 ? -0.170 -4.731 8.747 1.00 91.31 110 LEU A CA 1
ATOM 781 C C . LEU A 1 110 ? -0.320 -4.831 7.228 1.00 91.31 110 LEU A C 1
ATOM 783 O O . LEU A 1 110 ? 0.691 -4.896 6.531 1.00 91.31 110 LEU A O 1
ATOM 787 N N . ALA A 1 111 ? -1.550 -4.815 6.709 1.00 93.25 111 ALA A N 1
ATOM 788 C CA . ALA A 1 111 ? -1.790 -4.802 5.270 1.00 93.25 111 ALA A CA 1
ATOM 789 C C . ALA A 1 111 ? -1.172 -3.560 4.622 1.00 93.25 111 ALA A C 1
ATOM 791 O O . ALA A 1 111 ? -0.491 -3.675 3.606 1.00 93.25 111 ALA A O 1
ATOM 792 N N . GLY A 1 112 ? -1.338 -2.391 5.247 1.00 93.50 112 GLY A N 1
ATOM 793 C CA . GLY A 1 112 ? -0.735 -1.151 4.770 1.00 93.50 112 GLY A CA 1
ATOM 794 C C . GLY A 1 112 ? 0.792 -1.128 4.855 1.00 93.50 112 GLY A C 1
ATOM 795 O O . GLY A 1 112 ? 1.420 -0.669 3.912 1.00 93.50 112 GLY A O 1
ATOM 796 N N . ILE A 1 113 ? 1.415 -1.685 5.898 1.00 90.38 113 ILE A N 1
ATOM 797 C CA . ILE A 1 113 ? 2.887 -1.751 5.981 1.00 90.38 113 ILE A CA 1
ATOM 798 C C . ILE A 1 113 ? 3.484 -2.739 4.974 1.00 90.38 113 ILE A C 1
ATOM 800 O O . ILE A 1 113 ? 4.569 -2.511 4.444 1.00 90.38 113 ILE A O 1
ATOM 804 N N . LEU A 1 114 ? 2.811 -3.864 4.734 1.00 92.19 114 LEU A N 1
ATOM 805 C CA . LEU A 1 114 ? 3.394 -4.976 3.986 1.00 92.19 114 LEU A CA 1
ATOM 806 C C . LEU A 1 114 ? 3.045 -4.979 2.497 1.00 92.19 114 LEU A C 1
ATOM 808 O O . LEU A 1 114 ? 3.699 -5.695 1.741 1.00 92.19 114 LEU A O 1
ATOM 812 N N . HIS A 1 115 ? 2.065 -4.188 2.052 1.00 93.19 115 HIS A N 1
ATOM 813 C CA . HIS A 1 115 ? 1.704 -4.117 0.634 1.00 93.19 115 HIS A CA 1
ATOM 814 C C . HIS A 1 115 ? 2.872 -3.804 -0.333 1.00 93.19 115 HIS A C 1
ATOM 816 O O . HIS A 1 115 ? 2.877 -4.387 -1.419 1.00 93.19 115 HIS A O 1
ATOM 822 N N . PRO A 1 116 ? 3.886 -2.974 0.004 1.00 92.38 116 PRO A N 1
ATOM 823 C CA . PRO A 1 116 ? 4.927 -2.599 -0.955 1.00 92.38 116 PRO A CA 1
ATOM 824 C C . PRO A 1 116 ? 5.946 -3.706 -1.233 1.00 92.38 116 PRO A C 1
ATOM 826 O O . PRO A 1 116 ? 6.759 -3.580 -2.147 1.00 92.38 116 PRO A O 1
ATOM 829 N N . VAL A 1 117 ? 5.928 -4.812 -0.477 1.00 89.25 117 VAL A N 1
ATOM 830 C CA . VAL A 1 117 ? 6.895 -5.907 -0.660 1.00 89.25 117 VAL A CA 1
ATOM 831 C C . VAL A 1 117 ? 6.892 -6.458 -2.089 1.00 89.25 117 VAL A C 1
ATOM 833 O O . VAL A 1 117 ? 7.934 -6.864 -2.603 1.00 89.25 117 VAL A O 1
ATOM 836 N N . GLY A 1 118 ? 5.734 -6.449 -2.751 1.00 91.38 118 GLY A N 1
ATOM 837 C CA . GLY A 1 118 ? 5.624 -6.881 -4.138 1.00 91.38 118 GLY A CA 1
ATOM 838 C C . GLY A 1 118 ? 6.357 -5.963 -5.110 1.00 91.38 118 GLY A C 1
ATOM 839 O O . GLY A 1 118 ? 6.982 -6.466 -6.038 1.00 91.38 118 GLY A O 1
ATOM 840 N N . MET A 1 119 ? 6.346 -4.649 -4.855 1.00 93.06 119 MET A N 1
ATOM 841 C CA . MET A 1 119 ? 7.048 -3.659 -5.678 1.00 93.06 119 MET A CA 1
ATOM 842 C C . MET A 1 119 ? 8.556 -3.886 -5.580 1.00 93.06 119 MET A C 1
ATOM 844 O O . MET A 1 119 ? 9.243 -3.976 -6.592 1.00 93.06 119 MET A O 1
ATOM 848 N N . VAL A 1 120 ? 9.061 -4.082 -4.357 1.00 88.75 120 VAL A N 1
ATOM 849 C CA . VAL A 1 120 ? 10.479 -4.385 -4.113 1.00 88.75 120 VAL A CA 1
ATOM 850 C C . VAL A 1 120 ? 10.884 -5.698 -4.787 1.00 88.75 120 VAL A C 1
ATOM 852 O O . VAL A 1 120 ? 11.923 -5.777 -5.439 1.00 88.75 120 VAL A O 1
ATOM 855 N N . ALA A 1 121 ? 10.063 -6.742 -4.655 1.00 88.38 121 ALA A N 1
ATOM 856 C CA . ALA A 1 121 ? 10.353 -8.042 -5.249 1.00 88.38 121 ALA A CA 1
ATOM 857 C C . ALA A 1 121 ? 10.407 -7.987 -6.786 1.00 88.38 121 ALA A C 1
ATOM 859 O O . ALA A 1 121 ? 11.292 -8.602 -7.388 1.00 88.38 121 ALA A O 1
ATOM 860 N N . LEU A 1 122 ? 9.480 -7.260 -7.415 1.00 92.62 122 LEU A N 1
ATOM 861 C CA . LEU A 1 122 ? 9.444 -7.096 -8.866 1.00 92.62 122 LEU A CA 1
ATOM 862 C C . LEU A 1 122 ? 10.572 -6.202 -9.380 1.00 92.62 122 LEU A C 1
ATOM 864 O O . LEU A 1 122 ? 11.160 -6.533 -10.407 1.00 92.62 122 LEU A O 1
ATOM 868 N N . ASP A 1 123 ? 10.952 -5.154 -8.651 1.00 91.56 123 ASP A N 1
ATOM 869 C CA . ASP A 1 123 ? 12.087 -4.306 -9.022 1.00 91.56 123 ASP A CA 1
ATOM 870 C C . ASP A 1 123 ? 13.421 -5.078 -8.988 1.00 91.56 123 ASP A C 1
ATOM 872 O O . ASP A 1 123 ? 14.176 -5.071 -9.962 1.00 91.56 123 ASP A O 1
ATOM 876 N N . ILE A 1 124 ? 13.657 -5.881 -7.940 1.00 87.25 124 ILE A N 1
ATOM 877 C CA . ILE A 1 124 ? 14.820 -6.787 -7.869 1.00 87.25 124 ILE A CA 1
ATOM 878 C C . ILE A 1 124 ? 14.806 -7.785 -9.036 1.00 87.25 124 ILE A C 1
ATOM 880 O O . ILE A 1 124 ? 15.847 -8.096 -9.625 1.00 87.25 124 ILE A O 1
ATOM 884 N N . ALA A 1 125 ? 13.634 -8.328 -9.375 1.00 89.00 125 ALA A N 1
ATOM 885 C CA . ALA A 1 125 ? 13.501 -9.242 -10.503 1.00 89.00 125 ALA A CA 1
ATOM 886 C C . ALA A 1 125 ? 13.771 -8.539 -11.844 1.00 89.00 125 ALA A C 1
ATOM 888 O O . ALA A 1 125 ? 14.381 -9.144 -12.726 1.00 89.00 125 ALA A O 1
ATOM 889 N N . ALA A 1 126 ? 13.365 -7.278 -11.987 1.00 93.56 126 ALA A N 1
ATOM 890 C CA . ALA A 1 126 ? 13.606 -6.464 -13.171 1.00 93.56 126 ALA A CA 1
ATOM 891 C C . ALA A 1 126 ? 15.095 -6.191 -13.369 1.00 93.56 126 ALA A C 1
ATOM 893 O O . ALA A 1 126 ? 15.619 -6.448 -14.454 1.00 93.56 126 ALA A O 1
ATOM 894 N N . GLN A 1 127 ? 15.790 -5.814 -12.292 1.00 89.06 127 GLN A N 1
ATOM 895 C CA . GLN A 1 127 ? 17.236 -5.619 -12.291 1.00 89.06 127 GLN A CA 1
ATOM 896 C C . GLN A 1 127 ? 17.980 -6.887 -12.726 1.00 89.06 127 GLN A C 1
ATOM 898 O O . GLN A 1 127 ? 18.856 -6.835 -13.588 1.00 89.06 127 GLN A O 1
ATOM 903 N N . ARG A 1 128 ? 17.598 -8.052 -12.185 1.00 89.31 128 ARG A N 1
ATOM 904 C CA . ARG A 1 128 ? 18.204 -9.349 -12.544 1.00 89.31 128 ARG A CA 1
ATOM 905 C C . ARG A 1 128 ? 17.942 -9.769 -13.988 1.00 89.31 128 ARG A C 1
ATOM 907 O O . ARG A 1 128 ? 18.715 -10.544 -14.542 1.00 89.31 128 ARG A O 1
ATOM 914 N N . ARG A 1 129 ? 16.832 -9.315 -14.572 1.00 95.25 129 ARG A N 1
ATOM 915 C CA . ARG A 1 129 ? 16.435 -9.612 -15.955 1.00 95.25 129 ARG A CA 1
ATOM 916 C C . ARG A 1 129 ? 16.861 -8.519 -16.940 1.00 95.25 129 ARG A C 1
ATOM 918 O O . ARG A 1 129 ? 16.564 -8.665 -18.121 1.00 95.25 129 ARG A O 1
ATOM 925 N N . HIS A 1 130 ? 17.544 -7.469 -16.475 1.00 93.69 130 HIS A N 1
ATOM 926 C CA . HIS A 1 130 ? 17.943 -6.307 -17.274 1.00 93.69 130 HIS A CA 1
ATOM 927 C C . HIS A 1 130 ? 16.770 -5.685 -18.049 1.00 93.69 130 HIS A C 1
ATOM 929 O O . HIS A 1 130 ? 16.880 -5.390 -19.239 1.00 93.69 130 HIS A O 1
ATOM 935 N N . LEU A 1 131 ? 15.620 -5.543 -17.386 1.00 95.00 131 LEU A N 1
ATOM 936 C CA . LEU A 1 131 ? 14.436 -4.937 -17.994 1.00 95.00 131 LEU A CA 1
ATOM 937 C C . LEU A 1 131 ? 14.595 -3.414 -18.118 1.00 95.00 131 LEU A C 1
ATOM 939 O O . LEU A 1 131 ? 15.361 -2.817 -17.362 1.00 95.00 131 LEU A O 1
ATOM 943 N N . PRO A 1 132 ? 13.883 -2.758 -19.049 1.00 95.62 132 PRO A N 1
ATOM 944 C CA . PRO A 1 132 ? 13.848 -1.301 -19.089 1.00 95.62 132 PRO A CA 1
ATOM 945 C C . PRO A 1 132 ? 13.116 -0.740 -17.864 1.00 95.62 132 PRO A C 1
ATOM 947 O O . PRO A 1 132 ? 12.197 -1.370 -17.344 1.00 95.62 132 PRO A O 1
ATOM 950 N N . ALA A 1 133 ? 13.488 0.463 -17.429 1.00 94.69 133 ALA A N 1
ATOM 951 C CA . ALA A 1 133 ? 12.746 1.173 -16.393 1.00 94.69 133 ALA A CA 1
ATOM 952 C C . ALA A 1 133 ? 11.365 1.631 -16.896 1.00 94.69 133 ALA A C 1
ATOM 954 O O . ALA A 1 133 ? 11.200 1.957 -18.075 1.00 94.69 133 ALA A O 1
ATOM 955 N N . ARG A 1 134 ? 10.390 1.672 -15.982 1.00 95.62 134 ARG A N 1
ATOM 956 C CA . ARG A 1 134 ? 9.040 2.203 -16.191 1.00 95.62 134 ARG A CA 1
ATOM 957 C C . ARG A 1 134 ? 9.103 3.656 -16.653 1.00 95.62 134 ARG A C 1
ATOM 959 O O . ARG A 1 134 ? 9.867 4.457 -16.109 1.00 95.62 134 ARG A O 1
ATOM 966 N N . GLN A 1 135 ? 8.255 4.016 -17.613 1.00 94.19 135 GLN A N 1
ATOM 967 C CA . GLN A 1 135 ? 8.146 5.408 -18.052 1.00 94.19 135 GLN A CA 1
ATOM 968 C C . GLN A 1 135 ? 7.364 6.256 -17.028 1.00 94.19 135 GLN A C 1
ATOM 970 O O . GLN A 1 135 ? 6.459 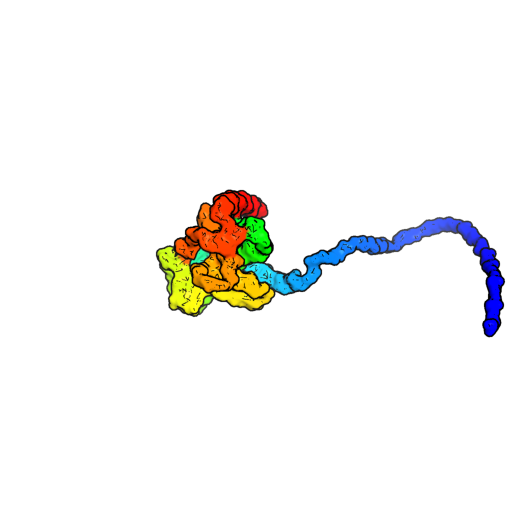5.744 -16.369 1.00 94.19 135 GLN A O 1
ATOM 975 N N . PRO A 1 136 ? 7.675 7.554 -16.845 1.00 88.88 136 PRO A N 1
ATOM 976 C CA . PRO A 1 136 ? 7.047 8.373 -15.800 1.00 88.88 136 PRO A CA 1
ATOM 977 C C . PRO A 1 136 ? 5.509 8.437 -15.834 1.00 88.88 136 PRO A C 1
ATOM 979 O O . PRO A 1 136 ? 4.890 8.552 -14.772 1.00 88.88 136 PRO A O 1
ATOM 982 N N . ASP A 1 137 ? 4.915 8.369 -17.025 1.00 88.94 137 ASP A N 1
ATOM 983 C CA . ASP A 1 137 ? 3.477 8.418 -17.321 1.00 88.94 137 ASP A CA 1
ATOM 984 C C . ASP A 1 137 ? 2.791 7.039 -17.334 1.00 88.94 137 ASP A C 1
ATOM 986 O O . ASP A 1 137 ? 1.563 6.955 -17.313 1.00 88.94 137 ASP A O 1
ATOM 990 N N . GLU A 1 138 ? 3.567 5.959 -17.304 1.00 93.31 138 GLU A N 1
ATOM 991 C CA . GLU A 1 138 ? 3.074 4.586 -17.268 1.00 93.31 138 GLU A CA 1
ATOM 992 C C . GLU A 1 138 ? 2.674 4.181 -15.842 1.00 93.31 138 GLU A C 1
ATOM 994 O O . GLU A 1 138 ? 3.389 4.454 -14.875 1.00 93.31 138 GLU A O 1
ATOM 999 N N . ARG A 1 139 ? 1.542 3.494 -15.673 1.00 94.31 139 ARG A N 1
ATOM 1000 C CA . ARG A 1 139 ? 1.141 2.961 -14.362 1.00 94.31 139 ARG A CA 1
ATOM 1001 C C . ARG A 1 139 ? 2.016 1.769 -13.994 1.00 94.31 139 ARG A C 1
ATOM 1003 O O . ARG A 1 139 ? 2.300 0.916 -14.830 1.00 94.31 139 ARG A O 1
ATOM 1010 N N . LEU A 1 140 ? 2.399 1.677 -12.723 1.00 95.25 140 LEU A N 1
ATOM 1011 C CA . LEU A 1 140 ? 3.273 0.610 -12.244 1.00 95.25 140 LEU A CA 1
ATOM 1012 C C . LEU A 1 140 ? 2.681 -0.790 -12.477 1.00 95.25 140 LEU A C 1
ATOM 1014 O O . LEU A 1 140 ? 3.390 -1.604 -13.063 1.00 95.25 140 LEU A O 1
ATOM 1018 N N . PRO A 1 141 ? 1.406 -1.078 -12.141 1.00 94.69 141 PRO A N 1
ATOM 1019 C CA . PRO A 1 141 ? 0.833 -2.391 -12.432 1.00 94.69 141 PRO A CA 1
ATOM 1020 C C . PRO A 1 141 ? 0.826 -2.729 -13.925 1.00 94.69 141 PRO A C 1
ATOM 1022 O O . PRO A 1 141 ? 1.083 -3.873 -14.283 1.00 94.69 141 PRO A O 1
ATOM 1025 N N . ASP A 1 142 ? 0.584 -1.751 -14.802 1.00 95.25 142 ASP A N 1
ATOM 1026 C CA . ASP A 1 142 ? 0.551 -1.976 -16.253 1.00 95.25 142 ASP A CA 1
ATOM 1027 C C . ASP A 1 142 ? 1.945 -2.365 -16.776 1.00 95.25 142 ASP A C 1
ATOM 1029 O O . ASP A 1 142 ? 2.085 -3.356 -17.500 1.00 95.25 142 ASP A O 1
ATOM 1033 N N . TRP A 1 143 ? 2.987 -1.656 -16.326 1.00 97.00 143 TRP A N 1
ATOM 1034 C CA . TRP A 1 143 ? 4.382 -2.000 -16.613 1.00 97.00 143 TRP A CA 1
ATOM 1035 C C . TRP A 1 143 ? 4.745 -3.397 -16.085 1.00 97.00 143 TRP A C 1
ATOM 1037 O O . TRP A 1 143 ? 5.356 -4.201 -16.795 1.00 97.00 143 TRP A O 1
ATOM 1047 N N . GLU A 1 144 ? 4.341 -3.727 -14.855 1.00 96.88 144 GLU A N 1
ATOM 1048 C CA . GLU A 1 144 ? 4.601 -5.032 -14.239 1.00 96.88 144 GLU A CA 1
ATOM 1049 C C . GLU A 1 144 ? 3.923 -6.168 -15.015 1.00 96.88 144 GLU A C 1
ATOM 1051 O O . GLU A 1 144 ? 4.566 -7.173 -15.337 1.00 96.88 144 GLU A O 1
ATOM 1056 N N . TYR A 1 145 ? 2.655 -5.995 -15.400 1.00 95.94 145 TYR A N 1
ATOM 1057 C CA . TYR A 1 145 ? 1.940 -6.966 -16.224 1.00 95.94 145 TYR A CA 1
ATOM 1058 C C . TYR A 1 145 ? 2.615 -7.170 -17.580 1.00 95.94 145 TYR A C 1
ATOM 1060 O O . TYR A 1 145 ? 2.777 -8.320 -17.995 1.00 95.94 145 TYR A O 1
ATOM 1068 N N . ALA A 1 146 ? 3.060 -6.100 -18.242 1.00 97.25 146 ALA A N 1
ATOM 1069 C CA . ALA A 1 146 ? 3.729 -6.195 -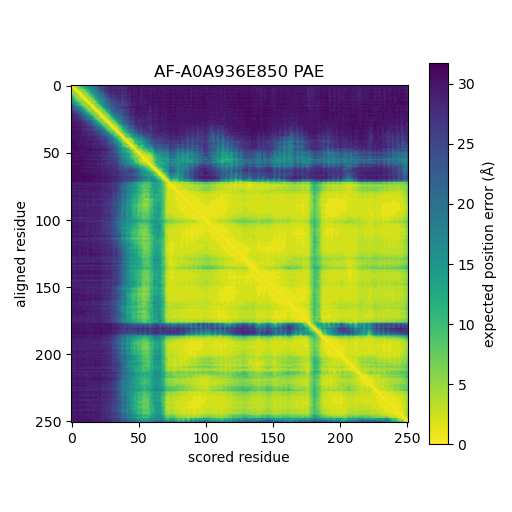19.538 1.00 97.25 146 ALA A CA 1
ATOM 1070 C C . ALA A 1 146 ? 5.025 -7.031 -19.489 1.00 97.25 146 ALA A C 1
ATOM 1072 O O . ALA A 1 146 ? 5.346 -7.735 -20.447 1.00 97.25 146 ALA A O 1
ATOM 1073 N N . HIS A 1 147 ? 5.752 -7.005 -18.368 1.00 97.50 147 HIS A N 1
ATOM 1074 C CA . HIS A 1 147 ? 7.073 -7.633 -18.243 1.00 97.50 147 HIS A CA 1
ATOM 1075 C C . HIS A 1 147 ? 7.086 -8.967 -17.471 1.00 97.50 147 HIS A C 1
ATOM 1077 O O . HIS A 1 147 ? 7.971 -9.818 -17.672 1.00 97.50 147 HIS A O 1
ATOM 1083 N N . PHE A 1 148 ? 6.125 -9.162 -16.567 1.00 97.06 148 PHE A N 1
ATOM 1084 C CA . PHE A 1 148 ? 6.053 -10.314 -15.665 1.00 97.06 148 PHE A CA 1
ATOM 1085 C C . PHE A 1 148 ? 4.744 -11.104 -15.769 1.00 97.06 148 PHE A C 1
ATOM 1087 O O . PHE A 1 148 ? 4.690 -12.225 -15.261 1.00 97.06 148 PHE A O 1
ATOM 1094 N N . GLY A 1 149 ? 3.700 -10.562 -16.406 1.00 96.50 149 GLY A N 1
ATOM 1095 C CA . GLY A 1 149 ? 2.369 -11.181 -16.458 1.00 96.50 149 GLY A CA 1
ATOM 1096 C C . GLY A 1 149 ? 1.631 -11.187 -15.112 1.00 96.50 149 GLY A C 1
ATOM 1097 O O . GLY A 1 149 ? 0.710 -11.975 -14.919 1.00 96.50 149 GLY A O 1
ATOM 1098 N N . THR A 1 150 ? 2.063 -10.355 -14.164 1.00 95.50 150 THR A N 1
ATOM 1099 C CA . THR A 1 150 ? 1.508 -10.208 -12.810 1.00 95.50 150 THR A CA 1
ATOM 1100 C C . THR A 1 150 ? 1.847 -8.817 -12.283 1.00 95.50 150 THR A C 1
ATOM 1102 O O . THR A 1 150 ? 2.836 -8.237 -12.719 1.00 95.50 150 THR A O 1
ATOM 1105 N N . ASP A 1 151 ? 1.087 -8.327 -11.305 1.00 95.75 151 ASP A N 1
ATOM 1106 C CA . ASP A 1 151 ? 1.374 -7.074 -10.593 1.00 95.75 151 ASP A CA 1
ATOM 1107 C C . ASP A 1 151 ? 2.005 -7.299 -9.207 1.00 95.75 151 ASP A C 1
ATOM 1109 O O . ASP A 1 151 ? 2.079 -8.422 -8.682 1.00 95.75 151 ASP A O 1
ATOM 1113 N N . ASN A 1 152 ? 2.449 -6.201 -8.595 1.00 94.81 152 ASN A N 1
ATOM 1114 C CA . ASN A 1 152 ? 3.000 -6.180 -7.249 1.00 94.81 152 ASN A CA 1
ATOM 1115 C C . ASN A 1 152 ? 2.000 -6.625 -6.180 1.00 94.81 152 ASN A C 1
ATOM 1117 O O . ASN A 1 152 ? 2.427 -7.233 -5.204 1.00 94.81 152 ASN A O 1
ATOM 1121 N N . ALA A 1 153 ? 0.694 -6.397 -6.334 1.00 95.19 153 ALA A N 1
ATOM 1122 C CA . ALA A 1 153 ? -0.291 -6.799 -5.330 1.00 95.19 153 ALA A CA 1
ATOM 1123 C C . ALA A 1 153 ? -0.384 -8.331 -5.235 1.00 95.19 153 ALA A C 1
ATOM 1125 O O . ALA A 1 153 ? -0.331 -8.913 -4.144 1.00 95.19 153 ALA A O 1
ATOM 1126 N N . ALA A 1 154 ? -0.435 -9.005 -6.383 1.00 94.69 154 ALA A N 1
ATOM 1127 C CA . ALA A 1 154 ? -0.425 -10.456 -6.481 1.00 94.69 154 ALA A CA 1
ATOM 1128 C C . ALA A 1 154 ? 0.904 -11.053 -5.991 1.00 94.69 154 ALA A C 1
ATOM 1130 O O . ALA A 1 154 ? 0.902 -12.056 -5.264 1.00 94.69 154 ALA A O 1
ATOM 1131 N N . ILE A 1 155 ? 2.043 -10.436 -6.333 1.00 95.31 155 ILE A N 1
ATOM 1132 C CA . ILE A 1 155 ? 3.354 -10.863 -5.823 1.00 95.31 155 ILE A CA 1
ATOM 1133 C C . ILE A 1 155 ? 3.448 -10.670 -4.311 1.00 95.31 155 ILE A C 1
ATOM 1135 O O . ILE A 1 155 ? 3.858 -11.600 -3.615 1.00 95.31 155 ILE A O 1
ATOM 1139 N N . ALA A 1 156 ? 3.008 -9.531 -3.781 1.00 94.06 156 ALA A N 1
ATOM 1140 C CA . ALA A 1 156 ? 3.001 -9.264 -2.351 1.00 94.06 156 ALA A CA 1
ATOM 1141 C C . ALA A 1 156 ? 2.196 -10.326 -1.597 1.00 94.06 156 ALA A C 1
ATOM 1143 O O . ALA A 1 156 ? 2.695 -10.929 -0.649 1.00 94.06 156 ALA A O 1
ATOM 1144 N N . ALA A 1 157 ? 1.002 -10.669 -2.080 1.00 94.00 157 ALA A N 1
ATOM 1145 C CA . ALA A 1 157 ? 0.195 -11.736 -1.499 1.00 94.00 157 ALA A CA 1
ATOM 1146 C C . ALA A 1 157 ? 0.890 -13.111 -1.525 1.00 94.00 157 ALA A C 1
ATOM 1148 O O . ALA A 1 157 ? 0.783 -13.885 -0.572 1.00 94.00 157 ALA A O 1
ATOM 1149 N N . ARG A 1 158 ? 1.627 -13.438 -2.596 1.00 94.38 158 ARG A N 1
ATOM 1150 C CA . ARG A 1 158 ? 2.426 -14.678 -2.663 1.00 94.38 158 ARG A CA 1
ATOM 1151 C C . ARG A 1 158 ? 3.559 -14.673 -1.641 1.00 94.38 158 ARG A C 1
ATOM 1153 O O . ARG A 1 158 ? 3.788 -15.698 -1.001 1.00 94.38 158 ARG A O 1
ATOM 1160 N N . VAL A 1 159 ? 4.238 -13.540 -1.482 1.00 89.81 159 VAL A N 1
ATOM 1161 C CA . VAL A 1 159 ? 5.307 -13.368 -0.494 1.00 89.81 159 VAL A CA 1
ATOM 1162 C C . VAL A 1 159 ? 4.757 -13.513 0.927 1.00 89.81 159 VAL A C 1
ATOM 1164 O O . VAL A 1 159 ? 5.314 -14.264 1.723 1.00 89.81 159 VAL A O 1
ATOM 1167 N N . LEU A 1 160 ? 3.611 -12.900 1.226 1.00 88.62 160 LEU A N 1
ATOM 1168 C CA . LEU A 1 160 ? 2.954 -13.004 2.531 1.00 88.62 160 LEU A CA 1
ATOM 1169 C C . LEU A 1 160 ? 2.556 -14.440 2.883 1.00 88.62 160 LEU A C 1
ATOM 1171 O O . LEU A 1 160 ? 2.843 -14.898 3.992 1.00 88.62 160 LEU A O 1
ATOM 1175 N N . ARG A 1 161 ? 1.981 -15.187 1.930 1.00 91.19 161 ARG A N 1
ATOM 1176 C CA . ARG A 1 161 ? 1.711 -16.624 2.106 1.00 91.19 161 ARG A CA 1
ATOM 1177 C C . ARG A 1 161 ? 2.989 -17.421 2.342 1.00 91.19 161 ARG A C 1
ATOM 1179 O O . ARG A 1 161 ? 3.021 -18.290 3.210 1.00 91.19 161 ARG A O 1
ATOM 1186 N N . HIS A 1 162 ? 4.060 -17.114 1.611 1.00 88.56 162 HIS A N 1
ATOM 1187 C CA . HIS A 1 162 ? 5.355 -17.766 1.805 1.00 88.56 162 HIS A CA 1
ATOM 1188 C C . HIS A 1 162 ? 5.933 -17.500 3.206 1.00 88.56 162 HIS A C 1
ATOM 1190 O O . HIS A 1 162 ? 6.468 -18.408 3.842 1.00 88.56 162 HIS A O 1
ATOM 1196 N N . TRP A 1 163 ? 5.750 -16.287 3.728 1.00 89.12 163 TRP A N 1
ATOM 1197 C CA . TRP A 1 163 ? 6.096 -15.911 5.102 1.00 89.12 163 TRP A CA 1
ATOM 1198 C C . TRP A 1 163 ? 5.109 -16.420 6.159 1.00 89.12 163 TRP A C 1
ATOM 1200 O O . TRP A 1 163 ? 5.293 -16.142 7.343 1.00 89.12 163 TRP A O 1
ATOM 1210 N N . LYS A 1 164 ? 4.102 -17.208 5.759 1.00 87.69 164 LYS A N 1
ATOM 1211 C CA . LYS A 1 164 ? 3.089 -17.817 6.634 1.00 87.69 164 LYS A CA 1
ATOM 1212 C C . LYS A 1 164 ? 2.218 -16.793 7.373 1.00 87.69 164 LYS A C 1
ATOM 1214 O O . LYS A 1 164 ? 1.734 -17.077 8.469 1.00 87.69 164 LYS A O 1
ATOM 1219 N N . PHE A 1 165 ? 2.007 -15.614 6.784 1.00 88.00 165 PHE A N 1
ATOM 1220 C CA . PHE A 1 165 ? 0.950 -14.715 7.243 1.00 88.00 165 PHE A CA 1
ATOM 1221 C C . PHE A 1 165 ? -0.436 -15.305 6.932 1.00 88.00 165 PHE A C 1
ATOM 1223 O O . PHE A 1 165 ? -0.559 -16.105 6.002 1.00 88.00 165 PHE A O 1
ATOM 1230 N N . PRO A 1 166 ? -1.488 -14.911 7.677 1.00 87.88 166 PRO A N 1
ATOM 1231 C CA . PRO A 1 166 ? -2.844 -15.383 7.422 1.00 87.88 166 PRO A CA 1
ATOM 1232 C C . PRO A 1 166 ? -3.299 -15.112 5.983 1.00 87.88 166 PRO A C 1
ATOM 1234 O O . PRO A 1 166 ? -3.018 -14.046 5.424 1.00 87.88 166 PRO A O 1
ATOM 1237 N N . ASP A 1 167 ? -4.074 -16.034 5.408 1.00 88.56 167 ASP A N 1
ATOM 1238 C CA . ASP A 1 167 ? -4.623 -15.875 4.054 1.00 88.56 167 ASP A CA 1
ATOM 1239 C C . ASP A 1 167 ? -5.487 -14.619 3.927 1.00 88.56 167 ASP A C 1
ATOM 1241 O O . ASP A 1 167 ? -5.450 -13.959 2.891 1.00 88.56 167 ASP A O 1
ATOM 1245 N N . THR A 1 168 ? -6.171 -14.217 5.003 1.00 90.12 168 THR A N 1
ATOM 1246 C CA . THR A 1 168 ? -6.924 -12.958 5.066 1.00 90.12 168 THR A CA 1
ATOM 1247 C C . THR A 1 168 ? -6.048 -11.746 4.746 1.00 90.12 168 THR A C 1
ATOM 1249 O O . THR A 1 168 ? -6.450 -10.899 3.954 1.00 90.12 168 THR A O 1
ATOM 1252 N N . LEU A 1 169 ? -4.829 -11.671 5.298 1.00 89.69 169 LEU A N 1
ATOM 1253 C CA . LEU A 1 169 ? -3.900 -10.572 5.016 1.00 89.69 169 LEU A CA 1
ATOM 1254 C C . LEU A 1 169 ? -3.463 -10.585 3.548 1.00 89.69 169 LEU A C 1
ATOM 1256 O O . LEU A 1 169 ? -3.438 -9.555 2.879 1.00 89.69 169 LEU A O 1
ATOM 1260 N N . SER A 1 170 ? -3.156 -11.776 3.039 1.00 91.31 170 SER A N 1
ATOM 1261 C CA . SER A 1 170 ? -2.736 -11.960 1.651 1.00 91.31 170 SER A CA 1
ATOM 1262 C C . SER A 1 170 ? -3.852 -11.594 0.666 1.00 91.31 170 SER A C 1
ATOM 1264 O O . SER A 1 170 ? -3.577 -11.007 -0.376 1.00 91.31 170 SER A O 1
ATOM 1266 N N . ALA A 1 171 ? -5.108 -11.907 0.995 1.00 90.44 171 ALA A N 1
ATOM 1267 C CA . ALA A 1 171 ? -6.278 -11.561 0.193 1.00 90.44 171 ALA A CA 1
ATOM 1268 C C . ALA A 1 171 ? -6.539 -10.046 0.170 1.00 90.44 171 ALA A C 1
ATOM 1270 O O . ALA A 1 171 ? -6.811 -9.498 -0.897 1.00 90.44 171 ALA A O 1
ATOM 1271 N N . ILE A 1 172 ? -6.389 -9.364 1.315 1.00 91.50 172 ILE A N 1
ATOM 1272 C CA . ILE A 1 172 ? -6.481 -7.896 1.400 1.00 91.50 172 ILE A CA 1
ATOM 1273 C C . ILE A 1 172 ? -5.487 -7.243 0.440 1.00 91.50 172 ILE A C 1
ATOM 1275 O O . ILE A 1 172 ? -5.868 -6.403 -0.374 1.00 91.50 172 ILE A O 1
ATOM 1279 N N . VAL A 1 173 ? -4.218 -7.650 0.523 1.00 93.31 173 VAL A N 1
ATOM 1280 C CA . VAL A 1 173 ? -3.143 -7.055 -0.278 1.00 93.31 173 VAL A CA 1
ATOM 1281 C C . VAL A 1 173 ? -3.322 -7.360 -1.765 1.00 93.31 173 VAL A C 1
ATOM 1283 O O . VAL A 1 173 ? -3.205 -6.446 -2.576 1.00 93.31 173 VAL A O 1
ATOM 1286 N N . ALA A 1 174 ? -3.68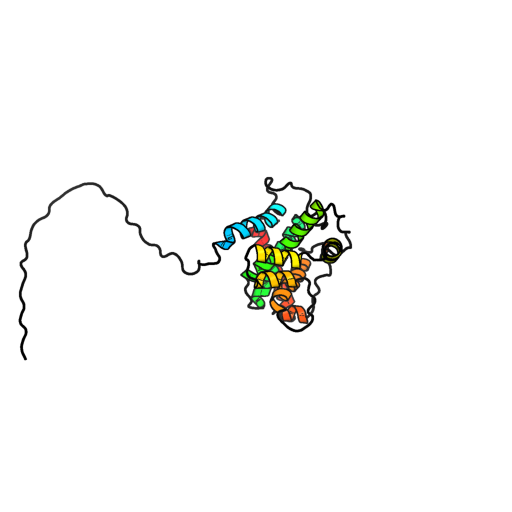2 -8.598 -2.126 1.00 92.31 174 ALA A N 1
ATOM 1287 C CA . ALA A 1 174 ? -3.948 -8.980 -3.516 1.00 92.31 174 ALA A CA 1
ATOM 1288 C C . ALA A 1 174 ? -5.074 -8.154 -4.154 1.00 92.31 174 ALA A C 1
ATOM 1290 O O . ALA A 1 174 ? -5.022 -7.844 -5.340 1.00 92.31 174 ALA A O 1
ATOM 1291 N N . GLY A 1 175 ? -6.102 -7.807 -3.375 1.00 88.62 175 GLY A N 1
ATOM 1292 C CA . GLY A 1 175 ? -7.289 -7.129 -3.882 1.00 88.62 175 GLY A CA 1
ATOM 1293 C C . GLY A 1 175 ? -7.185 -5.608 -3.982 1.00 88.62 175 GLY A C 1
ATOM 1294 O O . GLY A 1 175 ? -8.163 -4.980 -4.380 1.00 88.62 175 GLY A O 1
ATOM 1295 N N . ARG A 1 176 ? -6.048 -4.985 -3.635 1.00 88.69 176 ARG A N 1
ATOM 1296 C CA . ARG A 1 176 ? -5.972 -3.516 -3.504 1.00 88.69 176 ARG A CA 1
ATOM 1297 C C . ARG A 1 176 ? -6.256 -2.749 -4.803 1.00 88.69 176 ARG A C 1
ATOM 1299 O O . ARG A 1 176 ? -6.863 -1.680 -4.757 1.00 88.69 176 ARG A O 1
ATOM 1306 N N . TYR A 1 177 ? -5.853 -3.296 -5.954 1.00 86.06 177 TYR A N 1
ATOM 1307 C CA . TYR A 1 177 ? -6.085 -2.681 -7.268 1.00 86.06 177 TYR A CA 1
ATOM 1308 C C . TYR A 1 177 ? -7.455 -3.013 -7.862 1.00 86.06 177 TYR A C 1
ATOM 1310 O O . TYR A 1 177 ? -7.875 -2.358 -8.814 1.00 86.06 177 TYR A O 1
ATOM 1318 N N . LEU A 1 178 ? -8.168 -4.008 -7.320 1.00 73.19 178 LEU A N 1
ATOM 1319 C CA . LEU A 1 178 ? -9.400 -4.486 -7.935 1.00 73.19 178 LEU A CA 1
ATOM 1320 C C . LEU A 1 178 ? -10.492 -3.402 -7.916 1.00 73.19 178 LEU A C 1
ATOM 1322 O O . LEU A 1 178 ? -10.860 -2.886 -6.855 1.00 73.19 178 LEU A O 1
ATOM 1326 N N . PRO A 1 179 ? -11.070 -3.070 -9.081 1.00 55.25 179 PRO A N 1
ATOM 1327 C CA . PRO A 1 179 ? -12.416 -2.538 -9.192 1.00 55.25 179 PRO A CA 1
ATOM 1328 C C . PRO A 1 179 ? -13.391 -3.670 -8.897 1.00 55.25 179 PRO A C 1
ATOM 1330 O O . PRO A 1 179 ? -13.359 -4.693 -9.571 1.00 55.25 179 PRO A O 1
ATOM 1333 N N . GLY A 1 180 ? -14.225 -3.522 -7.869 1.00 46.09 180 GLY A N 1
ATOM 1334 C CA . GLY A 1 180 ? -15.204 -4.545 -7.518 1.00 46.09 180 GLY A CA 1
ATOM 1335 C C . GLY A 1 180 ? -16.105 -4.885 -8.707 1.00 46.09 180 GLY A C 1
ATOM 1336 O O . GLY A 1 180 ? -16.963 -4.091 -9.077 1.00 46.09 180 GLY A O 1
ATOM 1337 N N . ALA A 1 181 ? -15.937 -6.077 -9.273 1.00 38.28 181 ALA A N 1
ATOM 1338 C CA . ALA A 1 181 ? -17.019 -6.777 -9.940 1.00 38.28 181 ALA A CA 1
ATOM 1339 C C . ALA A 1 181 ? -17.638 -7.713 -8.896 1.00 38.28 181 ALA A C 1
ATOM 1341 O O . ALA A 1 181 ? -16.981 -8.627 -8.411 1.00 38.28 181 ALA A O 1
ATOM 1342 N N . ALA A 1 182 ? -18.861 -7.358 -8.505 1.00 38.19 182 ALA A N 1
ATOM 1343 C CA . ALA A 1 182 ? -19.878 -8.109 -7.775 1.00 38.19 182 ALA A CA 1
ATOM 1344 C C . ALA A 1 182 ? -19.491 -9.464 -7.144 1.00 38.19 182 ALA A C 1
ATOM 1346 O O . ALA A 1 182 ? -19.171 -10.422 -7.842 1.00 38.19 182 ALA A O 1
ATOM 1347 N N . GLY A 1 183 ? -19.751 -9.592 -5.840 1.00 44.66 183 GLY A N 1
ATOM 1348 C CA . GLY A 1 183 ? -20.373 -10.823 -5.343 1.00 44.66 183 GLY A CA 1
ATOM 1349 C C . GLY A 1 183 ? -19.874 -11.362 -4.015 1.00 44.66 183 GLY A C 1
ATOM 1350 O O . GLY A 1 183 ? -20.699 -11.846 -3.256 1.00 44.66 183 GLY A O 1
ATOM 1351 N N . ASP A 1 184 ? -18.587 -11.267 -3.692 1.00 44.91 184 ASP A N 1
ATOM 1352 C CA . ASP A 1 184 ? -18.091 -11.873 -2.453 1.00 44.91 184 ASP A CA 1
ATOM 1353 C C . ASP A 1 184 ? -16.752 -11.252 -2.024 1.00 44.91 184 ASP A C 1
ATOM 1355 O O . ASP A 1 184 ? -15.841 -11.070 -2.828 1.00 44.91 184 ASP A O 1
ATOM 1359 N N . GLN A 1 185 ? -16.627 -10.939 -0.732 1.00 48.53 185 GLN A N 1
ATOM 1360 C CA . GLN A 1 185 ? -15.359 -10.654 -0.037 1.00 48.53 185 GLN A CA 1
ATOM 1361 C C . GLN A 1 185 ? -14.588 -9.360 -0.378 1.00 48.53 185 GLN A C 1
ATOM 1363 O O . GLN A 1 185 ? -13.385 -9.272 -0.126 1.00 48.53 185 GLN A O 1
ATOM 1368 N N . THR A 1 186 ? -15.250 -8.301 -0.851 1.00 58.44 186 THR A N 1
ATOM 1369 C CA . THR A 1 186 ? -14.574 -7.027 -1.177 1.00 58.44 186 THR A CA 1
ATOM 1370 C C . THR A 1 186 ? -14.257 -6.134 0.023 1.00 58.44 186 THR A C 1
ATOM 1372 O O . THR A 1 186 ? -13.525 -5.164 -0.153 1.00 58.44 186 THR A O 1
ATOM 1375 N N . GLY A 1 187 ? -14.748 -6.412 1.235 1.00 70.88 187 GLY A N 1
ATOM 1376 C CA . GLY A 1 187 ? -14.675 -5.430 2.324 1.00 70.88 187 GLY A CA 1
ATOM 1377 C C . GLY A 1 187 ? -13.254 -5.079 2.792 1.00 70.88 187 GLY A C 1
ATOM 1378 O O . GLY A 1 187 ? -12.836 -3.925 2.681 1.00 70.88 187 GLY A O 1
ATOM 1379 N N . PRO A 1 188 ? -12.451 -6.064 3.227 1.00 74.75 188 PRO A N 1
ATOM 1380 C CA . PRO A 1 188 ? -11.081 -5.815 3.672 1.00 74.75 188 PRO A CA 1
ATOM 1381 C C . PRO A 1 188 ? -10.132 -5.313 2.564 1.00 74.75 188 PRO A C 1
ATOM 1383 O O . PRO A 1 188 ? -9.255 -4.495 2.829 1.00 74.75 188 PRO A O 1
ATOM 1386 N N . ALA A 1 189 ? -10.315 -5.747 1.311 1.00 83.56 189 ALA A N 1
ATOM 1387 C CA . ALA A 1 189 ? -9.551 -5.223 0.172 1.00 83.56 189 ALA A CA 1
ATOM 1388 C C . ALA A 1 189 ? -9.962 -3.781 -0.187 1.00 83.56 189 ALA A C 1
ATOM 1390 O O . ALA A 1 189 ? -9.106 -2.942 -0.473 1.00 83.56 189 ALA A O 1
ATOM 1391 N N . SER A 1 190 ? -11.261 -3.465 -0.098 1.00 87.88 190 SER A N 1
ATOM 1392 C CA . SER A 1 190 ? -11.775 -2.101 -0.279 1.00 87.88 190 SER A CA 1
ATOM 1393 C C . SER A 1 190 ? -11.246 -1.163 0.797 1.00 87.88 190 SER A C 1
ATOM 1395 O O . SER A 1 190 ? -10.953 -0.013 0.496 1.00 87.88 190 SER A O 1
ATOM 1397 N N . LEU A 1 191 ? -11.041 -1.651 2.023 1.00 91.06 191 LEU A N 1
ATOM 1398 C CA . LEU A 1 191 ? -10.395 -0.875 3.078 1.00 91.06 191 LEU A CA 1
ATOM 1399 C C . LEU A 1 191 ? -8.992 -0.421 2.664 1.00 91.06 191 LEU A C 1
ATOM 1401 O O . LEU A 1 191 ? -8.684 0.762 2.784 1.00 91.06 191 LEU A O 1
ATOM 1405 N N . LEU A 1 192 ? -8.158 -1.318 2.128 1.00 92.81 192 LEU A N 1
ATOM 1406 C CA . LEU A 1 192 ? -6.809 -0.954 1.682 1.00 92.81 192 LEU A CA 1
ATOM 1407 C C . LEU A 1 192 ? -6.832 -0.040 0.441 1.00 92.81 192 LEU A C 1
ATOM 1409 O O . LEU A 1 192 ? -5.991 0.852 0.308 1.00 92.81 192 LEU A O 1
ATOM 1413 N N . HIS A 1 193 ? -7.820 -0.214 -0.439 1.00 92.62 193 HIS A N 1
ATOM 1414 C CA . HIS A 1 193 ? -8.063 0.690 -1.565 1.00 92.62 193 HIS A CA 1
ATOM 1415 C C . HIS A 1 193 ? -8.398 2.108 -1.080 1.00 92.62 193 HIS A C 1
ATOM 1417 O O . HIS A 1 193 ? -7.759 3.071 -1.493 1.00 92.62 193 HIS A O 1
ATOM 1423 N N . VAL A 1 194 ? -9.360 2.245 -0.161 1.00 92.88 194 VAL A N 1
ATOM 1424 C CA . VAL A 1 194 ? -9.766 3.538 0.410 1.00 92.88 194 VAL A CA 1
ATOM 1425 C C . VAL A 1 194 ? -8.628 4.162 1.219 1.00 92.88 194 VAL A C 1
ATOM 1427 O O . VAL A 1 194 ? -8.392 5.363 1.115 1.00 92.88 194 VAL A O 1
ATOM 1430 N N . ALA A 1 195 ? -7.852 3.355 1.944 1.00 95.00 195 ALA A N 1
ATOM 1431 C CA . ALA A 1 195 ? -6.646 3.812 2.627 1.00 95.00 195 ALA A CA 1
ATOM 1432 C C . ALA A 1 195 ? -5.604 4.388 1.657 1.00 95.00 195 ALA A C 1
ATOM 1434 O O . ALA A 1 195 ? -4.944 5.364 1.996 1.00 95.00 195 ALA A O 1
ATOM 1435 N N . SER A 1 196 ? -5.482 3.825 0.450 1.00 95.12 196 SER A N 1
ATOM 1436 C CA . SER A 1 196 ? -4.578 4.342 -0.588 1.00 95.12 196 SER A CA 1
ATOM 1437 C C . SER A 1 196 ? -5.045 5.700 -1.132 1.00 95.12 196 SER A C 1
ATOM 1439 O O . SER A 1 196 ? -4.215 6.572 -1.372 1.00 95.12 196 SER A O 1
ATOM 1441 N N . ILE A 1 197 ? -6.364 5.929 -1.227 1.00 93.94 197 ILE A N 1
ATOM 1442 C CA . ILE A 1 197 ? -6.937 7.247 -1.567 1.00 93.94 197 ILE A CA 1
ATOM 1443 C C . ILE A 1 197 ? -6.589 8.277 -0.489 1.00 93.94 197 ILE A C 1
ATOM 1445 O O . ILE A 1 197 ? -6.143 9.380 -0.803 1.00 93.94 197 ILE A O 1
ATOM 1449 N N . LEU A 1 198 ? -6.802 7.931 0.787 1.00 94.88 198 LEU A N 1
ATOM 1450 C CA . LEU A 1 198 ? -6.468 8.829 1.894 1.00 94.88 198 LEU A CA 1
ATOM 1451 C C . LEU A 1 198 ? -4.965 9.109 1.928 1.00 94.88 198 LEU A C 1
ATOM 1453 O O . LEU A 1 198 ? -4.569 10.263 2.018 1.00 94.88 198 LEU A O 1
ATOM 1457 N N . ALA A 1 199 ? -4.123 8.089 1.766 1.00 94.25 199 ALA A N 1
ATOM 1458 C CA . ALA A 1 199 ? -2.677 8.266 1.718 1.00 94.25 199 ALA A CA 1
ATOM 1459 C C . ALA A 1 199 ? -2.245 9.258 0.628 1.00 94.25 199 ALA A C 1
ATOM 1461 O O . ALA A 1 199 ? -1.418 10.125 0.902 1.00 94.25 199 ALA A O 1
ATOM 1462 N N . GLU A 1 200 ? -2.835 9.188 -0.571 1.00 93.31 200 GLU A N 1
ATOM 1463 C CA . GLU A 1 200 ? -2.572 10.147 -1.649 1.00 93.31 200 GLU A CA 1
ATOM 1464 C C . GLU A 1 200 ? -2.955 11.580 -1.248 1.00 93.31 200 GLU A C 1
ATOM 1466 O O . GLU A 1 200 ? -2.138 12.494 -1.380 1.00 93.31 200 GLU A O 1
ATOM 1471 N N . LYS A 1 201 ? -4.149 11.773 -0.674 1.00 93.75 201 LYS A N 1
ATOM 1472 C CA . LYS A 1 201 ? -4.609 13.079 -0.166 1.00 93.75 201 LYS A CA 1
ATOM 1473 C C . LYS A 1 201 ? -3.719 13.644 0.943 1.00 93.75 201 LYS A C 1
ATOM 1475 O O . LYS A 1 201 ? -3.523 14.852 1.020 1.00 93.75 201 LYS A O 1
ATOM 1480 N N . LEU A 1 202 ? -3.149 12.773 1.773 1.00 93.25 202 LEU A N 1
ATOM 1481 C CA . LEU A 1 202 ? -2.262 13.125 2.885 1.00 93.25 202 LEU A CA 1
ATOM 1482 C C . LEU A 1 202 ? -0.794 13.328 2.454 1.00 93.25 202 LEU A C 1
ATOM 1484 O O . LEU A 1 202 ? 0.107 13.368 3.298 1.00 93.25 202 LEU A O 1
ATOM 1488 N N . GLY A 1 203 ? -0.533 13.447 1.148 1.00 90.00 203 GLY A N 1
ATOM 1489 C CA . GLY A 1 203 ? 0.801 13.691 0.593 1.00 90.00 203 GLY A CA 1
ATOM 1490 C C . GLY A 1 203 ? 1.687 12.446 0.501 1.00 90.00 203 GLY A C 1
ATOM 1491 O O . GLY A 1 203 ? 2.867 12.563 0.196 1.00 90.00 203 GLY A O 1
ATOM 1492 N N . GLY A 1 204 ? 1.137 11.256 0.748 1.00 88.62 204 GLY A N 1
ATOM 1493 C CA . GLY A 1 204 ? 1.789 9.959 0.551 1.00 88.62 204 GLY A CA 1
ATOM 1494 C C . GLY A 1 204 ? 1.472 9.333 -0.808 1.00 88.62 204 GLY A C 1
ATOM 1495 O O . GLY A 1 204 ? 1.398 8.114 -0.908 1.00 88.62 204 GLY A O 1
ATOM 1496 N N . GLY A 1 205 ? 1.205 10.129 -1.845 1.00 90.56 205 GLY A N 1
ATOM 1497 C CA . GLY A 1 205 ? 0.939 9.619 -3.193 1.00 90.56 205 GLY A CA 1
ATOM 1498 C C . GLY A 1 205 ? 2.188 9.014 -3.842 1.00 90.56 205 GLY A C 1
ATOM 1499 O O . GLY A 1 205 ? 3.295 9.518 -3.662 1.00 90.56 205 GLY A O 1
ATOM 1500 N N . LEU A 1 206 ? 2.010 7.953 -4.635 1.00 90.88 206 LEU A N 1
ATOM 1501 C CA . LEU A 1 206 ? 3.101 7.263 -5.326 1.00 90.88 206 LEU A CA 1
ATOM 1502 C C . LEU A 1 206 ? 2.987 7.455 -6.843 1.00 90.88 206 LEU A C 1
ATOM 1504 O O . LEU A 1 206 ? 1.927 7.246 -7.430 1.00 90.88 206 LEU A O 1
ATOM 1508 N N . ALA A 1 207 ? 4.085 7.842 -7.501 1.00 88.25 207 ALA A N 1
ATOM 1509 C CA . ALA A 1 207 ? 4.071 8.269 -8.904 1.00 88.25 207 ALA A CA 1
ATOM 1510 C C . ALA A 1 207 ? 3.475 7.230 -9.873 1.00 88.25 207 ALA A C 1
ATOM 1512 O O . ALA A 1 207 ? 2.738 7.610 -10.784 1.00 88.25 207 ALA A O 1
ATOM 1513 N N . GLY A 1 208 ? 3.773 5.944 -9.656 1.00 88.44 208 GLY A N 1
ATOM 1514 C CA . GLY A 1 208 ? 3.280 4.824 -10.464 1.00 88.44 208 GLY A CA 1
ATOM 1515 C C . GLY A 1 208 ? 1.857 4.364 -10.131 1.00 88.44 208 GLY A C 1
ATOM 1516 O O . GLY A 1 208 ? 1.328 3.503 -10.827 1.00 88.44 208 GLY A O 1
ATOM 1517 N N . GLU A 1 209 ? 1.226 4.926 -9.097 1.00 92.19 209 GLU A N 1
ATOM 1518 C CA . GLU A 1 209 ? -0.126 4.544 -8.667 1.00 92.19 209 GLU A CA 1
ATOM 1519 C C . GLU A 1 209 ? -1.189 5.624 -8.896 1.00 92.19 209 GLU A C 1
ATOM 1521 O O . GLU A 1 209 ? -2.363 5.437 -8.566 1.00 92.19 209 GLU A O 1
ATOM 1526 N N . ARG A 1 210 ? -0.804 6.755 -9.489 1.00 86.06 210 ARG A N 1
ATOM 1527 C CA . ARG A 1 210 ? -1.714 7.879 -9.724 1.00 86.06 210 ARG A CA 1
ATOM 1528 C C . ARG A 1 210 ? -2.938 7.458 -10.537 1.00 86.06 210 ARG A C 1
ATOM 1530 O O . ARG A 1 210 ? -2.832 6.862 -11.612 1.00 86.06 210 ARG A O 1
ATOM 1537 N N . GLY A 1 211 ? -4.117 7.794 -10.017 1.00 85.38 211 GLY A N 1
ATOM 1538 C CA . GLY A 1 211 ? -5.400 7.494 -10.652 1.00 85.38 211 GLY A CA 1
ATOM 1539 C C . GLY A 1 211 ? -5.801 6.013 -10.647 1.00 85.38 211 GLY A C 1
ATOM 1540 O O . GLY A 1 211 ? -6.777 5.668 -11.313 1.00 85.38 211 GLY A O 1
ATOM 1541 N N . LEU A 1 212 ? -5.083 5.139 -9.928 1.00 87.75 212 LEU A N 1
ATOM 1542 C CA . LEU A 1 212 ? -5.517 3.755 -9.685 1.00 87.75 212 LEU A CA 1
ATOM 1543 C C . LEU A 1 212 ? -6.603 3.673 -8.607 1.00 87.75 212 LEU A C 1
ATOM 1545 O O . LEU A 1 212 ? -7.463 2.791 -8.644 1.00 87.75 212 LEU A O 1
ATOM 1549 N N . PHE A 1 213 ? -6.559 4.597 -7.650 1.00 88.25 213 PHE A N 1
ATOM 1550 C CA . PHE A 1 213 ? -7.462 4.638 -6.512 1.00 88.25 213 PHE A CA 1
ATOM 1551 C C . PHE A 1 213 ? -8.416 5.812 -6.676 1.00 88.25 213 PHE A C 1
ATOM 1553 O O . PHE A 1 213 ? -8.001 6.967 -6.673 1.00 88.25 213 PHE A O 1
ATOM 1560 N N . LEU A 1 214 ? -9.703 5.519 -6.852 1.00 81.31 214 LEU A N 1
ATOM 1561 C CA . LEU A 1 214 ? -10.721 6.543 -7.058 1.00 81.31 214 LEU A CA 1
ATOM 1562 C C . LEU A 1 214 ? -11.803 6.421 -5.988 1.00 81.31 214 LEU A C 1
ATOM 1564 O O . LEU A 1 214 ? -12.294 5.312 -5.743 1.00 81.31 214 LEU A O 1
ATOM 1568 N N . PRO A 1 215 ? -12.209 7.542 -5.365 1.00 78.62 215 PRO A N 1
ATOM 1569 C CA . PRO A 1 215 ? -13.303 7.522 -4.413 1.00 78.62 215 PRO A CA 1
ATOM 1570 C C . PRO A 1 215 ? -14.588 7.154 -5.150 1.00 78.62 215 PRO A C 1
ATOM 1572 O O . PRO A 1 215 ? -14.990 7.805 -6.110 1.00 78.62 215 PRO A O 1
ATOM 1575 N N . ALA A 1 216 ? -15.236 6.094 -4.685 1.00 82.88 216 ALA A N 1
ATOM 1576 C CA . ALA A 1 216 ? -16.550 5.678 -5.146 1.00 82.88 216 ALA A CA 1
ATOM 1577 C C . ALA A 1 216 ? -17.370 5.259 -3.929 1.00 82.88 216 ALA A C 1
ATOM 1579 O O . ALA A 1 216 ? -16.848 4.577 -3.042 1.00 82.88 216 ALA A O 1
ATOM 1580 N N . VAL A 1 217 ? -18.646 5.654 -3.898 1.00 82.56 217 VAL A N 1
ATOM 1581 C CA . VAL A 1 217 ? -19.564 5.360 -2.784 1.00 82.56 217 VAL A CA 1
ATOM 1582 C C . VAL A 1 217 ? -19.588 3.863 -2.488 1.00 82.56 217 VAL A C 1
ATOM 1584 O O . VAL A 1 217 ? -19.450 3.471 -1.332 1.00 82.56 217 VAL A O 1
ATOM 1587 N N . ASP A 1 218 ? -19.647 3.028 -3.524 1.00 82.62 218 ASP A N 1
ATOM 1588 C CA . ASP A 1 218 ? -19.679 1.571 -3.376 1.00 82.62 218 ASP A CA 1
ATOM 1589 C C . ASP A 1 218 ? -18.410 1.024 -2.710 1.00 82.62 218 ASP A C 1
ATOM 1591 O O . ASP A 1 218 ? -18.480 0.102 -1.904 1.00 82.62 218 ASP A O 1
ATOM 1595 N N . ARG A 1 219 ? -17.242 1.620 -2.989 1.00 81.12 219 ARG A N 1
ATOM 1596 C CA . ARG A 1 219 ? -15.956 1.195 -2.409 1.00 81.12 219 ARG A CA 1
ATOM 1597 C C . ARG A 1 219 ? -15.806 1.628 -0.959 1.00 81.12 219 ARG A C 1
ATOM 1599 O O . ARG A 1 219 ? -15.317 0.856 -0.142 1.00 81.12 219 ARG A O 1
ATOM 1606 N N . ILE A 1 220 ? -16.226 2.848 -0.643 1.00 86.38 220 ILE A N 1
ATOM 1607 C CA . ILE A 1 220 ? -16.225 3.365 0.732 1.00 86.38 220 ILE A CA 1
ATOM 1608 C C . ILE A 1 220 ? -17.192 2.544 1.586 1.00 86.38 220 ILE A C 1
ATOM 1610 O O . ILE A 1 220 ? -16.807 2.051 2.644 1.00 86.38 220 ILE A O 1
ATOM 1614 N N . THR A 1 221 ? -18.386 2.274 1.056 1.00 86.62 221 THR A N 1
ATOM 1615 C CA . THR A 1 221 ? -19.375 1.402 1.701 1.00 86.62 221 THR A CA 1
ATOM 1616 C C . THR A 1 221 ? -18.838 -0.014 1.891 1.00 86.62 221 THR A C 1
ATOM 1618 O O . THR A 1 221 ? -18.945 -0.569 2.983 1.00 86.62 221 THR A O 1
ATOM 1621 N N . ALA A 1 222 ? -18.193 -0.593 0.871 1.00 85.06 222 ALA A N 1
ATOM 1622 C CA . ALA A 1 222 ? -17.565 -1.908 0.981 1.00 85.06 222 ALA A CA 1
ATOM 1623 C C . ALA A 1 222 ? -16.449 -1.930 2.037 1.00 85.06 222 ALA A C 1
ATOM 1625 O O . ALA A 1 222 ? -16.345 -2.896 2.786 1.00 85.06 222 ALA A O 1
ATOM 1626 N N . ALA A 1 223 ? -15.662 -0.857 2.167 1.00 86.31 223 ALA A N 1
ATOM 1627 C CA . ALA A 1 223 ? -14.650 -0.716 3.216 1.00 86.31 223 ALA A CA 1
ATOM 1628 C C . ALA A 1 223 ? -15.233 -0.639 4.644 1.00 86.31 223 ALA A C 1
ATOM 1630 O O . ALA A 1 223 ? -14.471 -0.693 5.610 1.00 86.31 223 ALA A O 1
ATOM 1631 N N . GLY A 1 224 ? -16.560 -0.537 4.784 1.00 86.56 224 GLY A N 1
ATOM 1632 C CA . GLY A 1 224 ? -17.263 -0.419 6.060 1.00 86.56 224 GLY A CA 1
ATOM 1633 C C . GLY A 1 224 ? -17.416 1.019 6.555 1.00 86.56 224 GLY A C 1
ATOM 1634 O O . GLY A 1 224 ? -17.770 1.220 7.712 1.00 86.56 224 GLY A O 1
ATOM 1635 N N . LEU A 1 225 ? -17.158 2.008 5.696 1.00 87.56 225 LEU A N 1
ATOM 1636 C CA . LEU A 1 225 ? -17.388 3.425 5.967 1.00 87.56 225 LEU A CA 1
ATOM 1637 C C . LEU A 1 225 ? -18.695 3.880 5.329 1.00 87.56 225 LEU A C 1
ATOM 1639 O O . LEU A 1 225 ? -19.001 3.507 4.196 1.00 87.56 225 LEU A O 1
ATOM 1643 N N . ARG A 1 226 ? -19.435 4.766 5.995 1.00 87.62 226 ARG A N 1
ATOM 1644 C CA . ARG A 1 226 ? -20.450 5.548 5.288 1.00 87.62 226 ARG A CA 1
ATOM 1645 C C . ARG A 1 226 ? -19.799 6.714 4.541 1.00 87.62 226 ARG A C 1
ATOM 1647 O O . ARG A 1 226 ? -18.735 7.201 4.917 1.00 87.62 226 ARG A O 1
ATOM 1654 N N . TRP A 1 227 ? -20.446 7.185 3.477 1.00 83.94 227 TRP A N 1
ATOM 1655 C CA . TRP A 1 227 ? -19.926 8.304 2.683 1.00 83.94 227 TRP A CA 1
ATOM 1656 C C . TRP A 1 227 ? -19.792 9.604 3.496 1.00 83.94 227 TRP A C 1
ATOM 1658 O O . TRP A 1 227 ? -18.838 10.349 3.293 1.00 83.94 227 TRP A O 1
ATOM 1668 N N . ASP A 1 228 ? -20.698 9.856 4.445 1.00 88.44 228 ASP A N 1
ATOM 1669 C CA . ASP A 1 228 ? -20.632 10.990 5.378 1.00 88.44 228 ASP A CA 1
ATOM 1670 C C . ASP A 1 228 ? -19.444 10.900 6.349 1.00 88.44 228 ASP A C 1
ATOM 1672 O O . ASP A 1 228 ? -18.918 11.930 6.752 1.00 88.44 228 ASP A O 1
ATOM 1676 N N . GLU A 1 229 ? -18.969 9.692 6.666 1.00 91.38 229 GLU A N 1
ATOM 1677 C CA . GLU A 1 229 ? -17.823 9.467 7.563 1.00 91.38 229 GLU A CA 1
ATOM 1678 C C . GLU A 1 229 ? -16.473 9.594 6.854 1.00 91.38 229 GLU A C 1
ATOM 1680 O O . GLU A 1 229 ? -15.434 9.651 7.507 1.00 91.38 229 GLU A O 1
ATOM 1685 N N . PHE A 1 230 ? -16.453 9.623 5.518 1.00 90.94 230 PHE A N 1
ATOM 1686 C CA . PHE A 1 230 ? -15.204 9.642 4.759 1.00 90.94 230 PHE A CA 1
ATOM 1687 C C . PHE A 1 230 ? -14.370 10.902 5.040 1.00 90.94 230 PHE A C 1
ATOM 1689 O O . PHE A 1 230 ? -13.147 10.813 5.137 1.00 90.94 230 PHE A O 1
ATOM 1696 N N . GLY A 1 231 ? -15.024 12.057 5.209 1.00 92.75 231 GLY A N 1
ATOM 1697 C CA . GLY A 1 231 ? -14.349 13.307 5.571 1.00 92.75 231 GLY A CA 1
ATOM 1698 C C . GLY A 1 231 ? -13.758 13.271 6.982 1.00 92.75 231 GLY A C 1
ATOM 1699 O O . GLY A 1 231 ? -12.619 13.688 7.179 1.00 92.75 231 GLY A O 1
ATOM 1700 N N . ASP A 1 232 ? -14.488 12.707 7.945 1.00 95.19 232 ASP A N 1
ATOM 1701 C CA . ASP A 1 232 ? -14.002 12.554 9.320 1.00 95.19 232 ASP A CA 1
ATOM 1702 C C . ASP A 1 232 ? -12.814 11.584 9.374 1.00 95.19 232 ASP A C 1
ATOM 1704 O O . ASP A 1 232 ? -11.789 11.885 9.982 1.00 95.19 232 ASP A O 1
ATOM 1708 N N . ALA A 1 233 ? -12.905 10.458 8.657 1.00 94.88 233 ALA A N 1
ATOM 1709 C CA . ALA A 1 233 ? -11.823 9.484 8.560 1.00 94.88 233 ALA A CA 1
ATOM 1710 C C . ALA A 1 233 ? -10.556 10.075 7.916 1.00 94.88 233 ALA A C 1
ATOM 1712 O O . ALA A 1 233 ? -9.448 9.711 8.306 1.00 94.88 233 ALA A O 1
ATOM 1713 N N . GLU A 1 234 ? -10.698 10.992 6.954 1.00 95.06 234 GLU A N 1
ATOM 1714 C CA . GLU A 1 234 ? -9.576 11.733 6.369 1.00 95.06 234 GLU A CA 1
ATOM 1715 C C . GLU A 1 234 ? -8.886 12.631 7.407 1.00 95.06 234 GLU A C 1
ATOM 1717 O O . GLU A 1 234 ? -7.659 12.593 7.534 1.00 95.06 234 GLU A O 1
ATOM 1722 N N . VAL A 1 235 ? -9.660 13.395 8.185 1.00 96.94 235 VAL A N 1
ATOM 1723 C CA . VAL A 1 235 ? -9.132 14.268 9.248 1.00 96.94 235 VAL A CA 1
ATOM 1724 C C . VAL A 1 235 ? -8.432 13.451 10.334 1.00 96.94 235 VAL A C 1
ATOM 1726 O O . VAL A 1 235 ? -7.309 13.780 10.729 1.00 96.94 235 VAL A O 1
ATOM 1729 N N . ASP A 1 236 ? -9.050 12.364 10.788 1.00 97.38 236 ASP A N 1
ATOM 1730 C CA . ASP A 1 236 ? -8.478 11.488 11.809 1.00 97.38 236 ASP A CA 1
ATOM 1731 C C . ASP A 1 236 ? -7.204 10.795 11.308 1.00 97.38 236 ASP A C 1
ATOM 1733 O O . ASP A 1 236 ? -6.209 10.717 12.037 1.00 97.38 236 ASP A O 1
ATOM 1737 N N . ALA A 1 237 ? -7.183 10.355 10.045 1.00 96.56 237 ALA A N 1
ATOM 1738 C CA . ALA A 1 237 ? -5.998 9.761 9.433 1.00 96.56 237 ALA A CA 1
ATOM 1739 C C . ALA A 1 237 ? -4.852 10.778 9.330 1.00 96.56 237 ALA A C 1
ATOM 1741 O O . ALA A 1 237 ? -3.709 10.429 9.630 1.00 96.56 237 ALA A O 1
ATOM 1742 N N . ALA A 1 238 ? -5.144 12.040 8.991 1.00 96.56 238 ALA A N 1
ATOM 1743 C CA . ALA A 1 238 ? -4.153 13.116 8.967 1.00 96.56 238 ALA A CA 1
ATOM 1744 C C . ALA A 1 238 ? -3.510 13.328 10.346 1.00 96.56 238 ALA A C 1
ATOM 1746 O O . ALA A 1 238 ? -2.283 13.356 10.475 1.00 96.56 238 ALA A O 1
ATOM 1747 N N . GLN A 1 239 ? -4.335 13.425 11.394 1.00 96.62 239 GLN A N 1
ATOM 1748 C CA . GLN A 1 239 ? -3.859 13.606 12.766 1.00 96.62 239 GLN A CA 1
ATOM 1749 C C . GLN A 1 239 ? -3.040 12.407 13.245 1.00 96.62 239 GLN A C 1
ATOM 1751 O O . GLN A 1 239 ? -1.982 12.576 13.856 1.00 96.62 239 GLN A O 1
ATOM 1756 N N . ASN A 1 240 ? -3.513 11.189 12.972 1.00 93.38 240 ASN A N 1
ATOM 1757 C CA . ASN A 1 240 ? -2.805 9.970 13.342 1.00 93.38 240 ASN A CA 1
ATOM 1758 C C . ASN A 1 240 ? -1.462 9.875 12.613 1.00 93.38 240 ASN A C 1
ATOM 1760 O O . ASN A 1 240 ? -0.454 9.578 13.250 1.00 93.38 240 ASN A O 1
ATOM 1764 N N . LEU A 1 241 ? -1.411 10.215 11.321 1.00 91.81 241 LEU A N 1
ATOM 1765 C CA . LEU A 1 241 ? -0.175 10.188 10.541 1.00 91.81 241 LEU A CA 1
ATOM 1766 C C . LEU A 1 241 ? 0.841 11.199 11.076 1.00 91.81 241 LEU A C 1
ATOM 1768 O O . LEU A 1 241 ? 2.015 10.862 11.228 1.00 91.81 241 LEU A O 1
ATOM 1772 N N . GLN A 1 242 ? 0.395 12.409 11.421 1.00 91.44 242 GLN A N 1
ATOM 1773 C CA . GLN A 1 242 ? 1.250 13.422 12.039 1.00 91.44 242 GLN A CA 1
ATOM 1774 C C . GLN A 1 242 ? 1.821 12.941 13.381 1.00 91.44 242 GLN A C 1
ATOM 1776 O O . GLN A 1 242 ? 3.021 13.075 13.620 1.00 91.44 242 GLN A O 1
ATOM 1781 N N . ARG A 1 243 ? 0.993 12.330 14.243 1.00 88.44 243 ARG A N 1
ATOM 1782 C CA . ARG A 1 243 ? 1.456 11.752 15.518 1.00 88.44 243 ARG A CA 1
ATOM 1783 C C . ARG A 1 243 ? 2.491 10.651 15.290 1.00 88.44 243 ARG A C 1
ATOM 1785 O O . ARG A 1 243 ? 3.515 10.636 15.967 1.00 88.44 243 ARG A O 1
ATOM 1792 N N . THR A 1 244 ? 2.250 9.750 14.340 1.00 82.56 244 THR A N 1
ATOM 1793 C CA . THR A 1 244 ? 3.179 8.657 14.032 1.00 82.56 244 THR A CA 1
ATOM 1794 C C . THR A 1 244 ? 4.502 9.174 13.469 1.00 82.56 244 THR A C 1
ATOM 1796 O O . THR A 1 244 ? 5.554 8.699 13.885 1.00 82.56 244 THR A O 1
ATOM 1799 N N . ARG A 1 245 ? 4.480 10.179 12.584 1.00 79.62 245 ARG A N 1
ATOM 1800 C CA . ARG A 1 245 ? 5.698 10.829 12.071 1.00 79.62 245 ARG A CA 1
ATOM 1801 C C . ARG A 1 245 ? 6.532 11.451 13.191 1.00 79.62 245 ARG A C 1
ATOM 1803 O O . ARG A 1 245 ? 7.723 11.165 13.277 1.00 79.62 245 ARG A O 1
ATOM 1810 N N . ALA A 1 246 ? 5.889 12.179 14.106 1.00 76.88 246 ALA A N 1
ATOM 1811 C CA . ALA A 1 246 ? 6.556 12.763 15.268 1.00 76.88 246 ALA A CA 1
ATOM 1812 C C . ALA A 1 246 ? 7.186 11.699 16.188 1.00 76.88 246 ALA A C 1
ATOM 1814 O O . ALA A 1 246 ? 8.289 11.887 16.688 1.00 76.88 246 ALA A O 1
ATOM 1815 N N . MET A 1 247 ? 6.526 10.550 16.388 1.00 70.94 247 MET A N 1
ATOM 1816 C CA . MET A 1 247 ? 7.089 9.440 17.176 1.00 70.94 247 MET A CA 1
ATOM 1817 C C . MET A 1 247 ? 8.310 8.787 16.515 1.00 70.94 247 MET A C 1
ATOM 1819 O O . MET A 1 247 ? 9.170 8.251 17.212 1.00 70.94 247 MET A O 1
ATOM 1823 N N . LEU A 1 248 ? 8.368 8.800 15.183 1.00 69.00 248 LEU A N 1
ATOM 1824 C CA . LEU A 1 248 ? 9.440 8.193 14.396 1.00 69.00 248 LEU A CA 1
ATOM 1825 C C . LEU A 1 248 ? 10.565 9.182 14.043 1.00 69.00 248 LEU A C 1
ATOM 1827 O O . LEU A 1 248 ? 11.512 8.779 13.374 1.00 69.00 248 LEU A O 1
ATOM 1831 N N . ASN A 1 249 ? 10.486 10.439 14.504 1.00 72.31 249 ASN A N 1
ATOM 1832 C CA . ASN A 1 249 ? 11.389 11.539 14.132 1.00 72.31 249 ASN A CA 1
ATOM 1833 C C . ASN A 1 249 ? 11.498 11.729 12.606 1.00 72.31 249 ASN A C 1
ATOM 1835 O O . ASN A 1 249 ? 12.590 11.902 12.066 1.00 72.31 249 ASN A O 1
ATOM 1839 N N . LEU A 1 250 ? 10.365 11.627 11.909 1.00 60.75 250 LEU A N 1
ATOM 1840 C CA . LEU A 1 250 ? 10.254 11.868 10.472 1.00 60.75 250 LEU A CA 1
ATOM 1841 C C . LEU A 1 250 ? 9.675 13.276 10.271 1.00 60.75 250 LEU A C 1
ATOM 1843 O O . LEU A 1 250 ? 8.451 13.417 10.235 1.00 60.75 250 LEU A O 1
ATOM 1847 N N . ASP A 1 251 ? 10.545 14.284 10.189 1.00 51.50 251 ASP A N 1
ATOM 1848 C CA . ASP A 1 251 ? 10.193 15.681 9.874 1.00 51.50 251 ASP A CA 1
ATOM 1849 C C . ASP A 1 251 ? 10.395 15.995 8.383 1.00 51.50 251 ASP A C 1
ATOM 1851 O O . ASP A 1 251 ? 11.430 15.566 7.817 1.00 51.50 251 ASP A O 1
#

Secondary structure (DSSP, 8-state):
-----------------------------------SS-SSHHHHHHHHTHHHHHHHHHHHS--TTSS-TT--STTTT--HHHHHHHHHHHHHHHHHHHHHHT--HHHHHHHHHHTTHHHHHHHHHHHHTTPPPPPTTS-HHHHHHHHHSS-HHHHHHHHHHHTT--HHHHHHHHTTT----SSS--HHHHHHHHHHHHHIIIII--GGGTTTS---HHHHHHTT--GGGHHHHHHHHHHHHHHHHHHTT--

Radius of gyration: 28.96 Å; Cα contacts (8 Å, |Δi|>4): 314; chains: 1; bounding box: 49×70×96 Å

Sequence (251 aa):
MPTSPGLRPAPTVTNHSPRRSGACPKTPSAHCPRTSAASTAAGIQRLGFAGCAAIVCSLCSNCDSVFPTADALTHAGLDATALWQHTLAVAVSAETIATYARNDRSLAYLAGILHPVGMVALDIAAQRRHLPARQPDERLPDWEYAHFGTDNAAIAARVLRHWKFPDTLSAIVAGRYLPGAAGDQTGPASLLHVASILAEKLGGGLAGERGLFLPAVDRITAAGLRWDEFGDAEVDAAQNLQRTRAMLNLD

Foldseek 3Di:
DDDDDDDDDDDDDDDDDDDDDDDDDDDDDDDDDDDDPDPDPPPLCPPPVCVQCCVLCVLQDPDCPDDDPDCPLPQLPWRSNLVNLLLLLLLLLLLLLCVLLVHPSVLSSCLSNQLCVLSVVLSVVCVVVVHHHDDLPAAQQVSSCVPPVGHSLLSSLVVCVVSVHDNLSSVLSNLCLDDDDDDDDLQSVLSSLLSSVLSVVLVSHISNCPPSRDDDQVSCVSPNHHPVCSVVSSVSSNVSSVVVCVVVVND

Mean predicted aligned error: 13.6 Å

Solvent-accessible surface area (backbone atoms only — not comparable to full-atom values): 14508 Å² total; per-residue (Å²): 138,85,82,87,89,83,91,87,86,88,84,90,82,87,83,81,87,84,90,84,90,80,83,92,79,81,87,79,89,78,88,73,93,76,84,94,86,83,79,79,66,77,73,62,40,65,70,49,41,54,57,46,52,41,50,54,46,51,59,46,41,100,58,98,78,84,63,86,84,90,73,37,45,61,38,61,60,41,55,34,61,53,50,41,45,20,30,52,30,17,11,41,22,14,26,44,45,17,60,73,34,72,46,64,33,69,59,32,25,48,35,25,60,48,41,58,52,10,49,56,53,49,26,56,50,32,63,75,65,68,55,79,56,49,54,84,90,47,46,43,53,60,53,33,33,77,78,69,74,47,35,32,35,53,44,19,18,52,51,35,50,73,55,66,46,59,67,69,52,22,49,24,32,39,35,38,76,61,76,87,76,84,89,78,84,53,32,65,12,25,28,48,26,52,10,45,40,45,8,36,76,71,73,20,53,51,78,37,50,70,85,68,54,73,96,43,71,69,44,40,45,40,27,43,37,55,76,84,48,51,63,55,47,46,55,51,21,49,53,51,39,53,53,52,29,62,76,67,73,60,129

pLDDT: mean 73.36, std 25.05, range [22.86, 97.5]

=== Feature glossary ===
Key to the feature types in this record:

Secondary structure (8-state, DSSP). Secondary structure is the local, repeating backbone conformation. DSSP classifies it into eight states by reading the hydrogen-bond network: three helix types (H, G, I), two β types (E, B), two non-regular types (T, S), and unstructured coil (-).

Backbone torsions (φ/ψ). Backbone dihedral angles. Every residue except chain termini has a φ (preceding-C → N → Cα → C) and a ψ (N → Cα → C → next-N). They are reported in degrees following the IUPAC sign convention. Secondary structure is essentially a statement about which (φ, ψ) basin each residue occupies.

Predicted aligned error. Predicted Aligned Error (PAE) is an AlphaFold confidence matrix: entry (i, j) is the expected error in the position of residue j, in ångströms, when the prediction is superimposed on the true structure at residue i. Low PAE within a block of residues means that block is internally rigid and well-predicted; high PAE between two blocks means their relative placement is uncertain even if each block individually is confident.

B-factor. B-factor (Debye–Waller factor) reflects atomic displacement in the crystal lattice. It is an experimental observable (units Å²), not a prediction; low values mean the atom is pinned down, high values mean it moves or is heterogeneous across the crystal.

Secondary structure (3-state, P-SEA). Three-state secondary structure (P-SEA) collapses the eight DSSP classes into helix (a), strand (b), and coil (c). P-SEA assigns these from Cα geometry alone — distances and angles — without requiring backbone oxygens, so it works on any Cα trace.

Sequence. Primary structure: the covalent order of the twenty standard amino acids along the backbone. Two proteins with the same sequence will (almost always) fold to the same structure; two with 30% identity often share a fold but not the details.

pLDDT. pLDDT is the predicted lDDT-Cα score: AlphaFold's confidence that the local environment of each residue (all inter-atomic distances within 15 Å) is correctly placed. It is a per-residue number between 0 and 100, with higher meaning more reliable.

InterPro / GO / CATH / organism. Functional annotations link the protein to curated databases. InterPro entries identify conserved domains and families by matching the sequence against member-database signatures (Pfam, PROSITE, CDD, …). Gene Ontology (GO) terms describe molecular function, biological process, and cellular component in a controlled vocabulary. CATH places the structure in a hierarchical fold classification (Class/Architecture/Topology/Homologous-superfamily). The organism is the source species.

Contact-map, Ramachandran, and PAE plots. Three diagnostic plots accompany the record. The Cα contact map visualizes the tertiary structure as a 2D adjacency matrix (8 Å cutoff, sequence-local contacts suppressed). The Ramachandran plot shows the distribution of backbone (φ, ψ) torsions, with points in the α and β basins reflecting secondary structure content. The PAE plot shows AlphaFold's inter-residue confidence as a color matrix.

mmCIF coordinates. The mmCIF table is the protein's shape written out atom by atom. For each backbone N, Cα, C, and carbonyl O, it records an (x, y, z) coordinate triple in Å plus the residue type, chain letter, and residue number.

Radius of gyration, Cα contacts, bounding box. Three whole-structure scalars: the radius of gyration (RMS distance of Cα from centroid, in Å), the count of Cα–Cα contacts (pairs closer than 8 Å and separated by more than four residues in sequence — i.e. tertiary, not local, contacts), and the bounding-box dimensions. Together they distinguish compact globular folds from extended fibres or disordered chains.

Foldseek 3Di. The Foldseek 3Di string encodes local tertiary geometry as a 20-letter alphabet — one character per residue — derived from the relative positions of nearby Cα atoms. Unlike the amino-acid sequence, 3Di is a direct function of the 3D structure, so two proteins with the same fold have similar 3Di strings even at low sequence identity.

Rendered structure images. Six rendered views show the 3D structure from the faces of a cube — i.e. along ±x, ±y, ±z. Rendering representation is drawn randomly per protein from cartoon (secondary-structure ribbons), sticks (backbone bonds), or molecular surface; coloring is either N→C rainbow (blue at the N-terminus through red at the C-terminus) or one color per chain.

Nearest PDB structures. The Foldseek neighbor list gives the closest experimentally determined structures in the PDB, ranked by structural alignment. TM-score near 1 means near-identical fold; near 0.3 means only rough topology match. This is how one finds what a novel AlphaFold prediction most resembles in the solved-structure universe.

Solvent-accessible surface area. SASA measures how much of the protein is reachable by solvent. It is computed b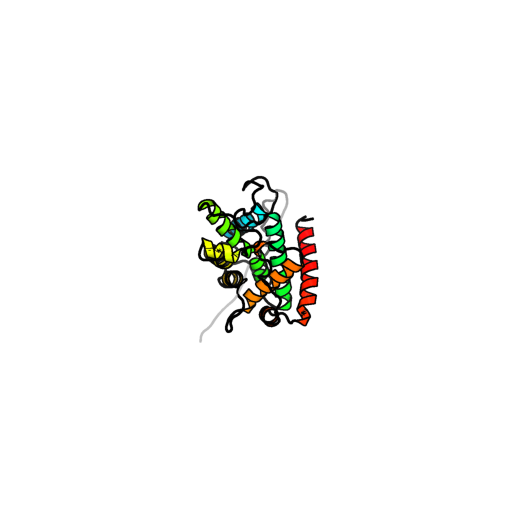y rolling a water-sized probe over the atomic surface and summing the exposed area (Å²). Per-residue SASA distinguishes core (buried, low SASA) from surface (exposed, high SASA) residues; total SASA is a whole-molecule size measure.